Protein AF-0000000084992254 (afdb_homodimer)

Organism: Ammonifex degensii (strain DSM 10501 / KC4) (NCBI:txid429009)

InterPro domains:
  IPR006442 Type II toxin-antitoxin system, antitoxin Phd/YefM [PF02604] (2-66)
  IPR036165 YefM-like superfamily [SSF143120] (4-78)

Radius of gyration: 28.96 Å; Cα contacts (8 Å, |Δi|>4): 233; chains: 2; bounding box: 32×93×67 Å

Foldseek 3Di:
DEEEDEPVRCVVVVVVVQVVQLVPYKYQYDDPNHGDDIRHHPVVVVVVVVVVVVVVVVVVVVVVVVVVVVVVVVCCVVVVVVVVVVVVVVVVD/DEEEDEPVRCVVVVVVVQVVQLVPYKYQYDDPNHGDDIRHHPVVVVVVVVVVVVVVVVVVVVVVVVVVVVVVVVCCVVVVVVVVVVVVVVVVD

Nearest PDB structures (foldseek):
  3k33-assembly1_C-2  TM=8.308E-01  e=4.608E-03  Punavirus P1
  3k33-assembly1_D-2  TM=9.154E-01  e=2.706E-02  Punavirus P1
  2odk-assembly2_D  TM=8.687E-01  e=2.527E-02  Nitrosomonas europaea
  3k33-assembly1_C-2  TM=8.307E-01  e=4.608E-03  Punavirus P1
  3k33-assembly1_D-2  TM=9.167E-01  e=2.706E-02  Punavirus P1

Solvent-accessible surface area (backbone atoms only — not comparable to full-atom values): 9379 Å² total; per-residue (Å²): 104,81,42,81,42,43,51,80,69,41,41,87,43,42,68,61,50,33,52,45,10,48,74,58,37,32,37,36,29,21,54,94,87,34,77,33,16,31,41,29,10,38,68,58,48,53,50,36,52,50,32,26,50,49,26,52,52,51,51,48,50,51,54,50,50,52,51,50,51,50,47,50,55,47,45,48,49,49,52,51,47,50,52,51,54,54,53,51,57,58,63,75,96,104,81,41,81,42,43,50,80,68,40,42,88,43,42,70,60,51,35,53,44,10,48,74,58,37,30,36,36,28,20,55,93,88,34,76,33,16,32,39,28,10,36,69,57,50,53,50,38,52,52,32,26,50,48,25,51,51,50,51,49,50,50,52,50,50,52,50,48,53,47,47,50,56,46,44,48,48,50,51,50,49,50,52,52,53,54,52,50,57,58,63,74,96

Structure (mmCIF, N/CA/C/O backbone):
data_AF-0000000084992254-model_v1
#
loop_
_entity.id
_entity.type
_entity.pdbx_description
1 polymer Antitoxin
#
loop_
_atom_site.group_PDB
_atom_site.id
_atom_site.type_symbol
_atom_site.label_atom_id
_atom_site.label_alt_id
_atom_site.label_comp_id
_atom_site.label_asym_id
_atom_site.label_entity_id
_atom_site.label_seq_id
_atom_site.pdbx_PDB_ins_code
_atom_site.Cartn_x
_atom_site.Cartn_y
_atom_site.Cartn_z
_atom_site.occupancy
_atom_site.B_iso_or_equiv
_atom_site.auth_seq_id
_atom_site.auth_comp_id
_atom_site.auth_asym_id
_atom_site.auth_atom_id
_atom_site.pdbx_PDB_model_num
ATOM 1 N N . MET A 1 1 ? 0.232 0.593 -13.883 1 83.06 1 MET A N 1
ATOM 2 C CA . MET A 1 1 ? -1.031 0.147 -14.461 1 83.06 1 MET A CA 1
ATOM 3 C C . MET A 1 1 ? -1.496 -1.154 -13.82 1 83.06 1 MET A C 1
ATOM 5 O O . MET A 1 1 ? -0.677 -1.996 -13.445 1 83.06 1 MET A O 1
ATOM 9 N N . GLU A 1 2 ? -2.752 -1.28 -13.492 1 94.94 2 GLU A N 1
ATOM 10 C CA . GLU A 1 2 ? -3.367 -2.441 -12.852 1 94.94 2 GLU A CA 1
ATOM 11 C C . GLU A 1 2 ? -4.023 -3.355 -13.883 1 94.94 2 GLU A C 1
ATOM 13 O O . GLU A 1 2 ? -4.766 -2.889 -14.75 1 94.94 2 GLU A O 1
ATOM 18 N N . ARG A 1 3 ? -3.621 -4.652 -13.922 1 97.19 3 ARG A N 1
ATOM 19 C CA . ARG A 1 3 ? -4.18 -5.652 -14.828 1 97.19 3 ARG A CA 1
ATOM 20 C C . ARG A 1 3 ? -4.832 -6.789 -14.055 1 97.19 3 ARG A C 1
ATOM 22 O O . ARG A 1 3 ? -4.363 -7.16 -12.977 1 97.19 3 ARG A O 1
ATOM 29 N N . ILE A 1 4 ? -5.91 -7.352 -14.742 1 98.31 4 ILE A N 1
ATOM 30 C CA . ILE A 1 4 ? -6.594 -8.461 -14.094 1 98.31 4 ILE A CA 1
ATOM 31 C C . ILE A 1 4 ? -6.148 -9.781 -14.719 1 98.31 4 ILE A C 1
ATOM 33 O O . ILE A 1 4 ? -6.023 -9.883 -15.938 1 98.31 4 ILE A O 1
ATOM 37 N N . ILE A 1 5 ? -5.895 -10.75 -13.844 1 98.31 5 ILE A N 1
ATOM 38 C CA . ILE A 1 5 ? -5.48 -12.07 -14.32 1 98.31 5 ILE A CA 1
ATOM 39 C C . ILE A 1 5 ? -6.109 -13.156 -13.453 1 98.31 5 ILE A C 1
ATOM 41 O O . ILE A 1 5 ? -6.234 -12.992 -12.234 1 98.31 5 ILE A O 1
ATOM 45 N N . GLY A 1 6 ? -6.531 -14.266 -14.086 1 98.31 6 GLY A N 1
ATOM 46 C CA . GLY A 1 6 ? -7.023 -15.406 -13.328 1 98.31 6 GLY A CA 1
ATOM 47 C C . GLY A 1 6 ? -5.914 -16.234 -12.711 1 98.31 6 GLY A C 1
ATOM 48 O O . GLY A 1 6 ? -4.805 -16.297 -13.242 1 98.31 6 GLY A O 1
ATOM 49 N N . VAL A 1 7 ? -6.289 -16.859 -11.664 1 98.25 7 VAL A N 1
ATOM 50 C CA . VAL A 1 7 ? -5.332 -17.703 -10.969 1 98.25 7 VAL A CA 1
ATOM 51 C C . VAL A 1 7 ? -4.797 -18.766 -11.93 1 98.25 7 VAL A C 1
ATOM 53 O O . VAL A 1 7 ? -3.605 -19.078 -11.922 1 98.25 7 VAL A O 1
ATOM 56 N N . ASP A 1 8 ? -5.629 -19.297 -12.797 1 97.56 8 ASP A N 1
ATOM 57 C CA . ASP A 1 8 ? -5.273 -20.375 -13.703 1 97.56 8 ASP A CA 1
ATOM 58 C C . ASP A 1 8 ? -4.273 -19.906 -14.758 1 97.56 8 ASP A C 1
ATOM 60 O O . ASP A 1 8 ? -3.418 -20.672 -15.195 1 97.56 8 ASP A O 1
ATOM 64 N N . GLN A 1 9 ? -4.402 -18.703 -15.141 1 97.75 9 GLN A N 1
ATOM 65 C CA . GLN A 1 9 ? -3.492 -18.109 -16.109 1 97.75 9 GLN A CA 1
ATOM 66 C C . GLN A 1 9 ? -2.17 -17.719 -15.469 1 97.75 9 GLN A C 1
ATOM 68 O O . GLN A 1 9 ? -1.111 -17.828 -16.094 1 97.75 9 GLN A O 1
ATOM 73 N N . LEU A 1 10 ? -2.229 -17.297 -14.281 1 98.56 10 LEU A N 1
ATOM 74 C CA . LEU A 1 10 ? -1.07 -16.812 -13.539 1 98.56 10 LEU A CA 1
ATOM 75 C C . LEU A 1 10 ? -0.185 -17.969 -13.086 1 98.56 10 LEU A C 1
ATOM 77 O O . LEU A 1 10 ? 1.041 -17.891 -13.195 1 98.56 10 LEU A O 1
ATOM 81 N N . ARG A 1 11 ? -0.767 -19.031 -12.703 1 98.19 11 ARG A N 1
ATOM 82 C CA . ARG A 1 11 ? -0.125 -20.156 -12.023 1 98.19 11 ARG A CA 1
ATOM 83 C C . ARG A 1 11 ? 1.022 -20.719 -12.852 1 98.19 11 ARG A C 1
ATOM 85 O O . ARG A 1 11 ? 2.156 -20.797 -12.383 1 98.19 11 ARG A O 1
ATOM 92 N N . PRO A 1 12 ? 0.835 -21.047 -14.086 1 98.12 12 PRO A N 1
ATOM 93 C CA . PRO A 1 12 ? 1.923 -21.688 -14.828 1 98.12 12 PRO A CA 1
ATOM 94 C C . PRO A 1 12 ? 3.082 -20.734 -15.109 1 98.12 12 PRO A C 1
ATOM 96 O O . PRO A 1 12 ? 4.191 -21.172 -15.422 1 98.12 12 PRO A O 1
ATOM 99 N N . ARG A 1 13 ? 2.84 -19.375 -14.984 1 98.06 13 ARG A N 1
ATOM 100 C CA . ARG A 1 13 ? 3.852 -18.375 -15.312 1 98.06 13 ARG A CA 1
ATOM 101 C C . ARG A 1 13 ? 4.113 -17.453 -14.125 1 98.06 13 ARG A C 1
ATOM 103 O O . ARG A 1 13 ? 4.34 -16.266 -14.305 1 98.06 13 ARG A O 1
ATOM 110 N N . LEU A 1 14 ? 3.98 -18.016 -13.023 1 98.44 14 LEU A N 1
ATOM 111 C CA . LEU A 1 14 ? 4.066 -17.203 -11.82 1 98.44 14 LEU A CA 1
ATOM 112 C C . LEU A 1 14 ? 5.402 -16.469 -11.75 1 98.44 14 LEU A C 1
ATOM 114 O O . LEU A 1 14 ? 5.449 -15.273 -11.453 1 98.44 14 LEU A O 1
ATOM 118 N N . GLY A 1 15 ? 6.449 -17.109 -11.984 1 98.19 15 GLY A N 1
ATOM 119 C CA . GLY A 1 15 ? 7.77 -16.5 -11.945 1 98.19 15 GLY A CA 1
ATOM 120 C C . GLY A 1 15 ? 7.883 -15.281 -12.836 1 98.19 15 GLY A C 1
ATOM 121 O O . GLY A 1 15 ? 8.43 -14.25 -12.422 1 98.19 15 GLY A O 1
ATOM 122 N N . GLU A 1 16 ? 7.398 -15.406 -14.016 1 98.19 16 GLU A N 1
ATOM 123 C CA . GLU A 1 16 ? 7.395 -14.305 -14.977 1 98.19 16 GLU A CA 1
ATOM 124 C C . GLU A 1 16 ? 6.574 -13.125 -14.453 1 98.19 16 GLU A C 1
ATOM 126 O O . GLU A 1 16 ? 7.004 -11.977 -14.555 1 98.19 16 GLU A O 1
ATOM 131 N N . TYR A 1 17 ? 5.473 -13.414 -13.859 1 98.44 17 TYR A N 1
ATOM 132 C CA . TYR A 1 17 ? 4.578 -12.352 -13.398 1 98.44 17 TYR A CA 1
ATOM 133 C C . TYR A 1 17 ? 5.137 -11.664 -12.164 1 98.44 17 TYR A C 1
ATOM 135 O O . TYR A 1 17 ? 4.938 -10.461 -11.969 1 98.44 17 TYR A O 1
ATOM 143 N N . VAL A 1 18 ? 5.84 -12.391 -11.367 1 98.44 18 VAL A N 1
ATOM 144 C CA . VAL A 1 18 ? 6.531 -11.789 -10.227 1 98.44 18 VAL A CA 1
ATOM 145 C C . VAL A 1 18 ? 7.586 -10.805 -10.727 1 98.44 18 VAL A C 1
ATOM 147 O O . VAL A 1 18 ? 7.719 -9.695 -10.195 1 98.44 18 VAL A O 1
ATOM 150 N N . GLU A 1 19 ? 8.289 -11.172 -11.758 1 98.06 19 GLU A N 1
ATOM 151 C CA . GLU A 1 19 ? 9.297 -10.289 -12.328 1 98.06 19 GLU A CA 1
ATOM 152 C C . GLU A 1 19 ? 8.656 -9.0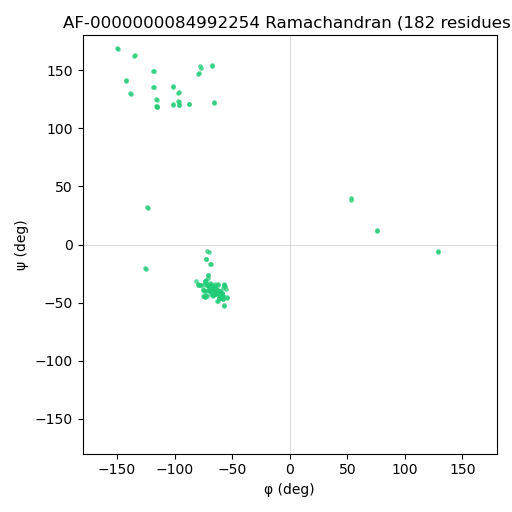31 -12.922 1 98.06 19 GLU A C 1
ATOM 154 O O . GLU A 1 19 ? 9.164 -7.926 -12.75 1 98.06 19 GLU A O 1
ATOM 159 N N . ARG A 1 20 ? 7.582 -9.242 -13.586 1 97.75 20 ARG A N 1
ATOM 160 C CA . ARG A 1 20 ? 6.852 -8.125 -14.164 1 97.75 20 ARG A CA 1
ATOM 161 C C . ARG A 1 20 ? 6.332 -7.191 -13.078 1 97.75 20 ARG A C 1
ATOM 163 O O . ARG A 1 20 ? 6.352 -5.969 -13.234 1 97.75 20 ARG A O 1
ATOM 170 N N . ALA A 1 21 ? 5.852 -7.773 -12.023 1 98.12 21 ALA A N 1
ATOM 171 C CA . ALA A 1 21 ? 5.406 -6.969 -10.883 1 98.12 21 ALA A CA 1
ATOM 172 C C . ALA A 1 21 ? 6.555 -6.145 -10.312 1 98.12 21 ALA A C 1
ATOM 174 O O . ALA A 1 21 ? 6.383 -4.965 -9.992 1 98.12 21 ALA A O 1
ATOM 175 N N . GLU A 1 22 ? 7.668 -6.746 -10.141 1 97.31 22 GLU A N 1
ATOM 176 C CA . GLU A 1 22 ? 8.844 -6.031 -9.656 1 97.31 22 GLU A CA 1
ATOM 177 C C . GLU A 1 22 ? 9.188 -4.855 -10.57 1 97.31 22 GLU A C 1
ATOM 179 O O . GLU A 1 22 ? 9.68 -3.826 -10.109 1 97.31 22 GLU A O 1
ATOM 184 N N . GLY A 1 23 ? 8.945 -5.059 -11.828 1 96.5 23 GLY A N 1
ATOM 185 C CA . GLY A 1 23 ? 9.172 -4.012 -12.812 1 96.5 23 GLY A CA 1
ATOM 186 C C . GLY A 1 23 ? 8.148 -2.895 -12.742 1 96.5 23 GLY A C 1
ATOM 187 O O . GLY A 1 23 ? 8.234 -1.919 -13.492 1 96.5 23 GLY A O 1
ATOM 188 N N . GLY A 1 24 ? 7.094 -3.162 -12 1 96.56 24 GLY A N 1
ATOM 189 C CA . GLY A 1 24 ? 6.18 -2.051 -11.789 1 96.56 24 GLY A CA 1
ATOM 190 C C . GLY A 1 24 ? 4.738 -2.393 -12.117 1 96.56 24 GLY A C 1
ATOM 191 O O . GLY A 1 24 ? 3.834 -1.591 -11.875 1 96.56 24 GLY A O 1
ATOM 192 N N . GLU A 1 25 ? 4.496 -3.51 -12.641 1 97.81 25 GLU A N 1
ATOM 193 C CA . GLU A 1 25 ? 3.133 -3.896 -12.992 1 97.81 25 GLU A CA 1
ATOM 194 C C . GLU A 1 25 ? 2.357 -4.363 -11.758 1 97.81 25 GLU A C 1
ATOM 196 O O . GLU A 1 25 ? 2.943 -4.902 -10.82 1 97.81 25 GLU A O 1
ATOM 201 N N . VAL A 1 26 ? 1.071 -4.098 -11.781 1 98.56 26 VAL A N 1
ATOM 202 C CA . VAL A 1 26 ? 0.166 -4.527 -10.719 1 98.56 26 VAL A CA 1
ATOM 203 C C . VAL A 1 26 ? -0.85 -5.52 -11.273 1 98.56 26 VAL A C 1
ATOM 205 O O . VAL A 1 26 ? -1.551 -5.223 -12.242 1 98.56 26 VAL A O 1
ATOM 208 N N . TRP A 1 27 ? -0.9 -6.699 -10.625 1 98.75 27 TRP A N 1
ATOM 209 C CA . TRP A 1 27 ? -1.801 -7.742 -11.109 1 98.75 27 TRP A CA 1
ATOM 210 C C . TRP A 1 27 ? -2.883 -8.047 -10.078 1 98.75 27 TRP A C 1
ATOM 212 O O . TRP A 1 27 ? -2.586 -8.5 -8.977 1 98.75 27 TRP A O 1
ATOM 222 N N . ILE A 1 28 ? -4.074 -7.805 -10.523 1 98.88 28 ILE A N 1
ATOM 223 C CA . ILE A 1 28 ? -5.219 -8.203 -9.711 1 98.88 28 ILE A CA 1
ATOM 224 C C . ILE A 1 28 ? -5.598 -9.648 -10.031 1 98.88 28 ILE A C 1
ATOM 226 O O . ILE A 1 28 ? -5.898 -9.977 -11.18 1 98.88 28 ILE A O 1
ATOM 230 N N . ILE A 1 29 ? -5.562 -10.445 -9.039 1 98.81 29 ILE A N 1
ATOM 231 C CA . ILE A 1 29 ? -5.762 -11.883 -9.234 1 98.81 29 ILE A CA 1
ATOM 232 C C . ILE A 1 29 ? -7.223 -12.242 -8.969 1 98.81 29 ILE A C 1
ATOM 234 O O . ILE A 1 29 ? -7.73 -12.008 -7.867 1 98.81 29 ILE A O 1
ATOM 238 N N . ALA A 1 30 ? -7.805 -12.766 -9.984 1 98.5 30 ALA A N 1
ATOM 239 C CA . ALA A 1 30 ? -9.188 -13.211 -9.859 1 98.5 30 ALA A CA 1
ATOM 240 C C . ALA A 1 30 ? -9.258 -14.711 -9.562 1 98.5 30 ALA A C 1
ATOM 242 O O . ALA A 1 30 ? -8.531 -15.5 -10.172 1 98.5 30 ALA A O 1
ATOM 243 N N . LEU A 1 31 ? -10.016 -15.047 -8.586 1 96 31 LEU A N 1
ATOM 244 C CA . LEU A 1 31 ? -10.406 -16.406 -8.258 1 96 31 LEU A CA 1
ATOM 245 C C . LEU A 1 31 ? -11.914 -16.609 -8.406 1 96 31 LEU A C 1
ATOM 247 O O . LEU A 1 31 ? -12.695 -15.922 -7.746 1 96 31 LEU A O 1
ATOM 251 N N . ARG A 1 32 ? -12.273 -17.484 -9.25 1 93.62 32 ARG A N 1
ATOM 252 C CA . ARG A 1 32 ? -13.688 -17.672 -9.523 1 93.62 32 ARG A CA 1
ATOM 253 C C . ARG A 1 32 ? -14.359 -16.359 -9.906 1 93.62 32 ARG A C 1
ATOM 255 O O . ARG A 1 32 ? -15.391 -16 -9.344 1 93.62 32 ARG A O 1
ATOM 262 N N . SER A 1 33 ? -13.656 -15.586 -10.641 1 93.25 33 SER A N 1
ATOM 263 C CA . SER A 1 33 ? -14.133 -14.367 -11.289 1 93.25 33 SER A CA 1
ATOM 264 C C . SER A 1 33 ? -14.266 -13.219 -10.289 1 93.25 33 SER A C 1
ATOM 266 O O . SER A 1 33 ? -14.883 -12.195 -10.586 1 93.25 33 SER A O 1
ATOM 268 N N . LYS A 1 34 ? -13.727 -13.375 -9.125 1 96.69 34 LYS A N 1
ATOM 269 C CA . LYS A 1 34 ? -13.711 -12.305 -8.133 1 96.69 34 LYS A CA 1
ATOM 270 C C . LYS A 1 34 ? -12.281 -11.906 -7.777 1 96.69 34 LYS A C 1
ATOM 272 O O . LYS A 1 34 ? -11.414 -12.766 -7.594 1 96.69 34 LYS A O 1
ATOM 277 N N . PRO A 1 35 ? -12.102 -10.648 -7.719 1 98.25 35 PRO A N 1
ATOM 278 C CA . PRO A 1 35 ? -10.773 -10.219 -7.266 1 98.25 35 PRO A CA 1
ATOM 279 C C . PRO A 1 35 ? -10.5 -10.602 -5.812 1 98.25 35 PRO A C 1
ATOM 281 O O . PRO A 1 35 ? -11.25 -10.211 -4.914 1 98.25 35 PRO A O 1
ATOM 284 N N . ARG A 1 36 ? -9.469 -11.352 -5.625 1 98.31 36 ARG A N 1
ATOM 285 C CA . ARG A 1 36 ? -9.227 -11.844 -4.273 1 98.31 36 ARG A CA 1
ATOM 286 C C . ARG A 1 36 ? -7.824 -11.477 -3.799 1 98.31 36 ARG A C 1
ATOM 288 O O . ARG A 1 36 ? -7.559 -11.445 -2.596 1 98.31 36 ARG A O 1
ATOM 295 N N . GLY A 1 37 ? -6.926 -11.195 -4.734 1 98.69 37 GLY A N 1
ATOM 296 C CA . GLY A 1 37 ? -5.547 -10.891 -4.383 1 98.69 37 GLY A CA 1
ATOM 297 C C . GLY A 1 37 ? -4.883 -9.93 -5.352 1 98.69 37 GLY A C 1
ATOM 298 O O . GLY A 1 37 ? -5.434 -9.625 -6.41 1 98.69 37 GLY A O 1
ATOM 299 N N . VAL A 1 38 ? -3.727 -9.43 -4.961 1 98.88 38 VAL A N 1
ATOM 300 C CA . VAL A 1 38 ? -2.943 -8.516 -5.789 1 98.88 38 VAL A CA 1
ATOM 301 C C . VAL A 1 38 ? -1.465 -8.891 -5.711 1 98.88 38 VAL A C 1
ATOM 303 O O . VAL A 1 38 ? -0.94 -9.148 -4.625 1 98.88 38 VAL A O 1
ATOM 306 N N . LEU A 1 39 ? -0.901 -9.008 -6.82 1 98.81 39 LEU A N 1
ATOM 307 C CA . LEU A 1 39 ? 0.54 -9.195 -6.953 1 98.81 39 LEU A CA 1
ATOM 308 C C . LEU A 1 39 ? 1.225 -7.887 -7.34 1 98.81 39 LEU A C 1
ATOM 310 O O . LEU A 1 39 ? 0.924 -7.312 -8.391 1 98.81 39 LEU A O 1
ATOM 314 N N . ILE A 1 40 ? 2.111 -7.441 -6.52 1 98.69 40 ILE A N 1
ATOM 315 C CA . ILE A 1 40 ? 2.873 -6.223 -6.777 1 98.69 40 ILE A CA 1
ATOM 316 C C . ILE A 1 40 ? 4.352 -6.465 -6.477 1 98.69 40 ILE A C 1
ATOM 318 O O . ILE A 1 40 ? 4.707 -7.465 -5.848 1 98.69 40 ILE A O 1
ATOM 322 N N . GLY A 1 41 ? 5.09 -5.59 -6.996 1 98.62 41 GLY A N 1
ATOM 323 C CA . GLY A 1 41 ? 6.512 -5.676 -6.707 1 98.62 41 GLY A CA 1
ATOM 324 C C . GLY A 1 41 ? 6.844 -5.391 -5.254 1 98.62 41 GLY A C 1
ATOM 325 O O . GLY A 1 41 ? 6.094 -4.699 -4.566 1 98.62 41 GLY A O 1
ATOM 326 N N . TYR A 1 42 ? 7.914 -5.938 -4.855 1 98.25 42 TYR A N 1
ATOM 327 C CA . TYR A 1 42 ? 8.344 -5.746 -3.475 1 98.25 42 TYR A CA 1
ATOM 328 C C . TYR A 1 42 ? 8.602 -4.27 -3.186 1 98.25 42 TYR A C 1
ATOM 330 O O . TYR A 1 42 ? 8.172 -3.748 -2.156 1 98.25 42 TYR A O 1
ATOM 338 N N . SER A 1 43 ? 9.281 -3.568 -4.039 1 97.19 43 SER A N 1
ATOM 339 C CA . SER A 1 43 ? 9.609 -2.156 -3.873 1 97.19 43 SER A CA 1
ATOM 340 C C . SER A 1 43 ? 8.352 -1.301 -3.783 1 97.19 43 SER A C 1
ATOM 342 O O . SER A 1 43 ? 8.258 -0.411 -2.936 1 97.19 43 SER A O 1
ATOM 344 N N . ARG A 1 44 ? 7.422 -1.62 -4.625 1 96.5 44 ARG A N 1
ATOM 345 C CA . ARG A 1 44 ? 6.168 -0.875 -4.629 1 96.5 44 ARG A CA 1
ATOM 346 C C . ARG A 1 44 ? 5.402 -1.087 -3.326 1 96.5 44 ARG A C 1
ATOM 348 O O . ARG A 1 44 ? 4.828 -0.144 -2.777 1 96.5 44 ARG A O 1
ATOM 355 N N . TYR A 1 45 ? 5.438 -2.258 -2.883 1 97.62 45 TYR A N 1
ATOM 356 C CA . TYR A 1 45 ? 4.777 -2.566 -1.618 1 97.62 45 TYR A CA 1
ATOM 357 C C . TYR A 1 45 ? 5.379 -1.761 -0.476 1 97.62 45 TYR A C 1
ATOM 359 O O . TYR A 1 45 ? 4.656 -1.187 0.34 1 97.62 45 TYR A O 1
ATOM 367 N N . GLU A 1 46 ? 6.672 -1.705 -0.445 1 97 46 GLU A N 1
ATOM 368 C CA . GLU A 1 46 ? 7.371 -0.946 0.588 1 97 46 GLU A CA 1
ATOM 369 C C . GLU A 1 46 ? 7.016 0.536 0.521 1 97 46 GLU A C 1
ATOM 371 O O . GLU A 1 46 ? 6.82 1.181 1.554 1 97 46 GLU A O 1
ATOM 376 N N . GLU A 1 47 ? 6.969 1.006 -0.656 1 96.56 47 GLU A N 1
ATOM 377 C CA . GLU A 1 47 ? 6.621 2.41 -0.853 1 96.56 47 GLU A CA 1
ATOM 378 C C . GLU A 1 47 ? 5.203 2.701 -0.369 1 96.56 47 GLU A C 1
ATOM 380 O O . GLU A 1 47 ? 4.977 3.676 0.352 1 96.56 47 GLU A O 1
ATOM 385 N N . LEU A 1 48 ? 4.293 1.887 -0.781 1 96.56 48 LEU A N 1
ATOM 386 C CA . LEU A 1 48 ? 2.9 2.053 -0.379 1 96.56 48 LEU A CA 1
ATOM 387 C C . LEU A 1 48 ? 2.762 1.996 1.139 1 96.56 48 LEU A C 1
ATOM 389 O O . LEU A 1 48 ? 2.041 2.801 1.731 1 96.56 48 LEU A O 1
ATOM 393 N N . LYS A 1 49 ? 3.428 1.045 1.705 1 96 49 LYS A N 1
ATOM 394 C CA . LYS A 1 49 ? 3.406 0.889 3.156 1 96 49 LYS A CA 1
ATOM 395 C C . LYS A 1 49 ? 3.938 2.139 3.852 1 96 49 LYS A C 1
ATOM 397 O O . LYS A 1 49 ? 3.348 2.613 4.824 1 96 49 LYS A O 1
ATOM 402 N N . ARG A 1 50 ? 5.035 2.658 3.383 1 95.81 50 ARG A N 1
ATOM 403 C CA . ARG A 1 50 ? 5.652 3.852 3.953 1 95.81 50 ARG A CA 1
ATOM 404 C C . ARG A 1 50 ? 4.707 5.047 3.873 1 95.81 50 ARG A C 1
ATOM 406 O O . ARG A 1 50 ? 4.551 5.785 4.848 1 95.81 50 ARG A O 1
ATOM 413 N N . LEU A 1 51 ? 4.129 5.191 2.762 1 94.81 51 LEU A N 1
ATOM 414 C CA . LEU A 1 51 ? 3.213 6.312 2.562 1 94.81 51 LEU A CA 1
ATOM 415 C C . LEU A 1 51 ? 1.979 6.168 3.447 1 94.81 51 LEU A C 1
ATOM 417 O O . LEU A 1 51 ? 1.5 7.152 4.016 1 94.81 51 LEU A O 1
ATOM 421 N N . ALA A 1 52 ? 1.479 4.992 3.555 1 95.19 52 ALA A N 1
ATOM 422 C CA . ALA A 1 52 ? 0.323 4.738 4.41 1 95.19 52 ALA A CA 1
ATOM 423 C C . ALA A 1 52 ? 0.64 5.055 5.871 1 95.19 52 ALA A C 1
ATOM 425 O O . ALA A 1 52 ? -0.187 5.633 6.582 1 95.19 52 ALA A O 1
ATOM 426 N N . GLU A 1 53 ? 1.827 4.699 6.293 1 94.62 53 GLU A N 1
ATOM 427 C CA . GLU A 1 53 ? 2.252 5 7.656 1 94.62 53 GLU A CA 1
ATOM 428 C C . GLU A 1 53 ? 2.365 6.508 7.879 1 94.62 53 GLU A C 1
ATOM 430 O O . GLU A 1 53 ? 1.995 7.012 8.938 1 94.62 53 GLU A O 1
ATOM 435 N N . ARG A 1 54 ? 2.898 7.082 6.922 1 92.44 54 ARG A N 1
ATOM 436 C CA . ARG A 1 54 ? 3.033 8.531 6.996 1 92.44 54 ARG A CA 1
ATOM 437 C C . ARG A 1 54 ? 1.669 9.203 7.125 1 92.44 54 ARG A C 1
ATOM 439 O O . ARG A 1 54 ? 1.506 10.148 7.898 1 92.44 54 ARG A O 1
ATOM 446 N N . ALA A 1 55 ? 0.749 8.711 6.344 1 91.88 55 ALA A N 1
ATOM 447 C CA . ALA A 1 55 ? -0.606 9.25 6.406 1 91.88 55 ALA A CA 1
ATOM 448 C C . ALA A 1 55 ? -1.184 9.125 7.812 1 91.88 55 ALA A C 1
ATOM 450 O O . ALA A 1 55 ? -1.764 10.07 8.344 1 91.88 55 ALA A O 1
ATOM 451 N N . LYS A 1 56 ? -0.976 8.016 8.352 1 91.31 56 LYS A N 1
ATOM 452 C CA . LYS A 1 56 ? -1.484 7.77 9.703 1 91.31 56 LYS A CA 1
ATOM 453 C C . LYS A 1 56 ? -0.809 8.68 10.719 1 91.31 56 LYS A C 1
ATOM 455 O O . LYS A 1 56 ? -1.47 9.227 11.609 1 91.31 56 LYS A O 1
ATOM 460 N N . GLN A 1 57 ? 0.457 8.836 10.57 1 91.06 57 GLN A N 1
ATOM 461 C CA . GLN A 1 57 ? 1.219 9.695 11.477 1 91.06 57 GLN A CA 1
ATOM 462 C C . GLN A 1 57 ? 0.748 11.148 11.383 1 91.06 57 GLN A C 1
ATOM 464 O O . GLN A 1 57 ? 0.593 11.82 12.406 1 91.06 57 GLN A O 1
ATOM 469 N N . LEU A 1 58 ? 0.505 11.516 10.203 1 86.06 58 LEU A N 1
ATOM 470 C CA . LEU A 1 58 ? 0.065 12.891 9.992 1 86.06 58 LEU A CA 1
ATOM 471 C C . LEU A 1 58 ? -1.339 13.102 10.547 1 86.06 58 LEU A C 1
ATOM 473 O O . LEU A 1 58 ? -1.625 14.148 11.133 1 86.06 58 LEU A O 1
ATOM 477 N N . GLU A 1 59 ? -2.143 12.18 10.359 1 87.06 59 GLU A N 1
ATOM 478 C CA . GLU A 1 59 ? -3.494 12.258 10.906 1 87.06 59 GLU A CA 1
ATOM 479 C C . GLU A 1 59 ? -3.469 12.32 12.43 1 87.06 59 GLU A C 1
ATOM 481 O O . GLU A 1 59 ? -4.238 13.062 13.039 1 87.06 59 GLU A O 1
ATOM 486 N N . LEU A 1 60 ? -2.635 11.602 12.961 1 88.88 60 LEU A N 1
ATOM 487 C CA . LEU A 1 60 ? -2.488 11.609 14.414 1 88.88 60 LEU A CA 1
ATOM 488 C C . LEU A 1 60 ? -1.957 12.953 14.898 1 88.88 60 LEU A C 1
ATOM 490 O O . LEU A 1 60 ? -2.43 13.484 15.906 1 88.88 60 LEU A O 1
ATOM 494 N N . LYS A 1 61 ? -1.044 13.438 14.219 1 86.19 61 LYS A N 1
ATOM 495 C CA . LYS A 1 61 ? -0.477 14.734 14.578 1 86.19 61 LYS A CA 1
ATOM 496 C C . LYS A 1 61 ? -1.54 15.828 14.531 1 86.19 61 LYS A C 1
ATOM 498 O O . LYS A 1 61 ? -1.63 16.656 15.445 1 86.19 61 LYS A O 1
ATOM 503 N N . ILE A 1 62 ? -2.354 15.727 13.547 1 82.94 62 ILE A N 1
ATOM 504 C CA . ILE A 1 62 ? -3.418 16.719 13.383 1 82.94 62 ILE A CA 1
ATOM 505 C C . ILE A 1 62 ? -4.426 16.578 14.523 1 82.94 62 ILE A C 1
ATOM 507 O O . ILE A 1 62 ? -4.84 17.578 15.117 1 82.94 62 ILE A O 1
ATOM 511 N N . ALA A 1 63 ? -4.746 15.312 14.82 1 86.12 63 ALA A N 1
ATOM 512 C CA . ALA A 1 63 ? -5.695 15.055 15.898 1 86.12 63 ALA A CA 1
ATOM 513 C C . ALA A 1 63 ? -5.148 15.531 17.234 1 86.12 63 ALA A C 1
ATOM 515 O O . ALA A 1 63 ? -5.875 16.141 18.031 1 86.12 63 ALA A O 1
ATOM 516 N N . LEU A 1 64 ? -3.871 15.352 17.453 1 88.25 64 LEU A N 1
ATOM 517 C CA . LEU A 1 64 ? -3.227 15.773 18.703 1 88.25 64 LEU A CA 1
ATOM 518 C C . LEU A 1 64 ? -3.164 17.297 18.781 1 88.25 64 LEU A C 1
ATOM 520 O O . LEU A 1 64 ? -3.393 17.875 19.844 1 88.25 64 LEU A O 1
ATOM 524 N N . ASP A 1 65 ? -2.896 17.906 17.672 1 83.69 65 ASP A N 1
ATOM 525 C CA . ASP A 1 65 ? -2.836 19.375 17.625 1 83.69 65 ASP A CA 1
ATOM 526 C C . ASP A 1 65 ? -4.203 19.984 17.922 1 83.69 65 ASP A C 1
ATOM 528 O O . ASP A 1 65 ? -4.301 20.984 18.641 1 83.69 65 ASP A O 1
ATOM 532 N N . GLU A 1 66 ? -5.188 19.344 17.344 1 84 66 GLU A N 1
ATOM 533 C CA . GLU A 1 66 ? -6.551 19.812 17.578 1 84 66 GLU A CA 1
ATOM 534 C C . GLU A 1 66 ? -6.953 19.625 19.047 1 84 66 GLU A C 1
ATOM 536 O O . GLU A 1 66 ? -7.617 20.484 19.625 1 84 66 GLU A O 1
ATOM 541 N N . MET A 1 67 ? -6.504 18.547 19.562 1 87 67 MET A N 1
ATOM 542 C CA . MET A 1 67 ? -6.781 18.266 20.969 1 87 67 MET A CA 1
ATOM 543 C C . MET A 1 67 ? -6.051 19.25 21.875 1 87 67 MET A C 1
ATOM 545 O O . MET A 1 67 ? -6.609 19.719 22.875 1 87 67 MET A O 1
ATOM 549 N N . ARG A 1 68 ? -4.902 19.594 21.516 1 85.62 68 ARG A N 1
ATOM 550 C CA . ARG A 1 68 ? -4.105 20.562 22.25 1 85.62 68 ARG A CA 1
ATOM 551 C C . ARG A 1 68 ? -4.73 21.953 22.188 1 85.62 68 ARG A C 1
ATOM 553 O O . ARG A 1 68 ? -4.84 22.641 23.203 1 85.62 68 ARG A O 1
ATOM 560 N N . GLN A 1 69 ? -5.148 22.297 21.047 1 82.06 69 GLN A N 1
ATOM 561 C CA . GLN A 1 69 ? -5.762 23.609 20.859 1 82.06 69 GLN A CA 1
ATOM 562 C C . GLN A 1 69 ? -7.066 23.719 21.641 1 82.06 69 GLN A C 1
ATOM 564 O O . GLN A 1 69 ? -7.324 24.75 22.281 1 82.06 69 GLN A O 1
ATOM 569 N N . ARG A 1 70 ? -7.773 22.641 21.719 1 83.12 70 ARG A N 1
ATOM 570 C CA . ARG A 1 70 ? -9.023 22.625 22.469 1 83.12 70 ARG A CA 1
ATOM 571 C C . ARG A 1 70 ? -8.758 22.688 23.969 1 83.12 70 ARG A C 1
ATOM 573 O O . ARG A 1 70 ? -9.492 23.344 24.719 1 83.12 70 ARG A O 1
ATOM 580 N N . GLY A 1 71 ? -7.836 21.922 24.25 1 77.62 71 GLY A N 1
ATOM 581 C CA . GLY A 1 71 ? -7.438 21.984 25.641 1 77.62 71 GLY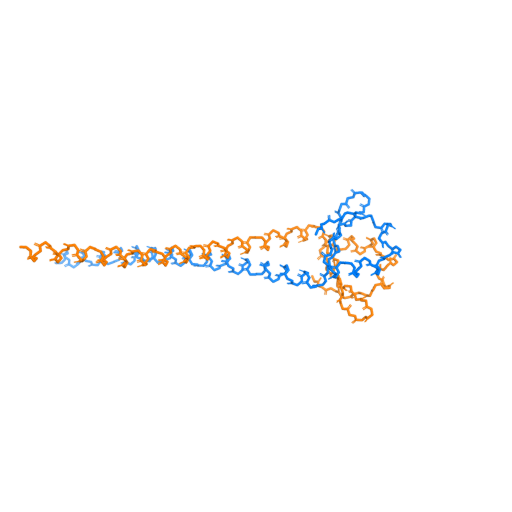 A CA 1
ATOM 582 C C . GLY A 1 71 ? -6.992 23.359 26.094 1 77.62 71 GLY A C 1
ATOM 583 O O . GLY A 1 71 ? -7.383 23.828 27.156 1 77.62 71 GLY A O 1
ATOM 584 N N . GLU A 1 72 ? -6.211 24.062 25.281 1 77.38 72 GLU A N 1
ATOM 585 C CA . GLU A 1 72 ? -5.75 25.406 25.578 1 77.38 72 GLU A CA 1
ATOM 586 C C . GLU A 1 72 ? -6.918 26.391 25.641 1 77.38 72 GLU A C 1
ATOM 588 O O . GLU A 1 72 ? -6.961 27.266 26.5 1 77.38 72 GLU A O 1
ATOM 593 N N . GLU A 1 73 ? -7.762 26.188 24.75 1 73.88 73 GLU A N 1
ATOM 594 C CA . GLU A 1 73 ? -8.93 27.062 24.719 1 73.88 73 GLU A CA 1
ATOM 595 C C . GLU A 1 73 ? -9.82 26.828 25.938 1 73.88 73 GLU A C 1
ATOM 597 O O . GLU A 1 73 ? -10.359 27.781 26.516 1 73.88 73 GLU A O 1
ATOM 602 N N . ALA A 1 74 ? -9.891 25.578 26.344 1 77.19 74 ALA A N 1
ATOM 603 C CA . ALA A 1 74 ? -10.68 25.234 27.516 1 77.19 74 ALA A CA 1
ATOM 604 C C . ALA A 1 74 ? -9.977 25.688 28.797 1 77.19 74 ALA A C 1
ATOM 606 O O . ALA A 1 74 ? -10.633 26.125 29.75 1 77.19 74 ALA A O 1
ATOM 607 N N . GLY A 1 75 ? -8.703 25.438 28.875 1 69.56 75 GLY A N 1
ATOM 608 C CA . GLY A 1 75 ? -7.957 25.969 30 1 69.56 75 GLY A CA 1
ATOM 609 C C . GLY A 1 75 ? -8.008 27.484 30.109 1 69.56 75 GLY A C 1
ATOM 610 O O . GLY A 1 75 ? -8.031 28.031 31.203 1 69.56 75 GLY A O 1
ATOM 611 N N . LEU A 1 76 ? -7.898 28.125 29 1 67.25 76 LEU A N 1
ATOM 612 C CA . LEU A 1 76 ? -8.086 29.562 29.031 1 67.25 76 LEU A CA 1
ATOM 613 C C . LEU A 1 76 ? -9.453 29.938 29.594 1 67.25 76 LEU A C 1
ATOM 615 O O . LEU A 1 76 ? -9.57 30.875 30.391 1 67.25 76 LEU A O 1
ATOM 619 N N . THR A 1 77 ? -10.305 29.109 29.25 1 64.81 77 THR A N 1
ATOM 620 C CA . THR A 1 77 ? -11.656 29.391 29.75 1 64.81 77 THR A CA 1
ATOM 621 C C . THR A 1 77 ? -11.766 29.078 31.234 1 64.81 77 THR A C 1
ATOM 623 O O . THR A 1 77 ? -12.344 29.844 32 1 64.81 77 THR A O 1
ATOM 626 N N . GLU A 1 78 ? -11.125 27.969 31.562 1 69.06 78 GLU A N 1
ATOM 627 C CA . GLU A 1 78 ? -11.242 27.625 32.969 1 69.06 78 GLU A CA 1
ATOM 628 C C . GLU A 1 78 ? -10.367 28.531 33.844 1 69.06 78 GLU A C 1
ATOM 630 O O . GLU A 1 78 ? -10.789 28.969 34.906 1 69.06 78 GLU A O 1
ATOM 635 N N . GLU A 1 79 ? -9.172 28.734 33.375 1 67 79 GLU A N 1
ATOM 636 C CA . GLU A 1 79 ? -8.297 29.625 34.094 1 67 79 GLU A CA 1
ATOM 637 C C . GLU A 1 79 ? -8.828 31.062 34.062 1 67 79 GLU A C 1
ATOM 639 O O . GLU A 1 79 ? -8.742 31.781 35.062 1 67 79 GLU A O 1
ATOM 644 N N . ASP A 1 80 ? -9.312 31.469 32.969 1 66.31 80 ASP A N 1
ATOM 645 C CA . ASP A 1 80 ? -9.906 32.812 32.875 1 66.31 80 ASP A CA 1
ATOM 646 C C . ASP A 1 80 ? -11.102 32.938 33.781 1 66.31 80 ASP A C 1
ATOM 648 O O . ASP A 1 80 ? -11.289 34 34.406 1 66.31 80 ASP A O 1
ATOM 652 N N . VAL A 1 81 ? -11.812 31.875 33.938 1 73.88 81 VAL A N 1
ATOM 653 C CA . VAL A 1 81 ? -12.969 31.875 34.844 1 73.88 81 VAL A CA 1
ATOM 654 C C . VAL A 1 81 ? -12.508 31.938 36.281 1 73.88 81 VAL A C 1
ATOM 656 O O . VAL A 1 81 ? -13.055 32.719 37.094 1 73.88 81 VAL A O 1
ATOM 659 N N . LEU A 1 82 ? -11.531 31.312 36.594 1 72.25 82 LEU A N 1
ATOM 660 C CA . LEU A 1 82 ? -11.031 31.297 37.969 1 72.25 82 LEU A CA 1
ATOM 661 C C . LEU A 1 82 ? -10.438 32.656 38.344 1 72.25 82 LEU A C 1
ATOM 663 O O . LEU A 1 82 ? -10.625 33.125 39.469 1 72.25 82 LEU A O 1
ATOM 667 N N . LYS A 1 83 ? -9.836 33.219 37.375 1 69.56 83 LYS A N 1
ATOM 668 C CA . LYS A 1 83 ? -9.258 34.562 37.594 1 69.56 83 LYS A CA 1
ATOM 669 C C . LYS A 1 83 ? -10.344 35.594 37.844 1 69.56 83 LYS A C 1
ATOM 671 O O . LYS A 1 83 ? -10.188 36.469 38.688 1 69.56 83 LYS A O 1
ATOM 676 N N . GLU A 1 84 ? -11.383 35.469 37.188 1 67.81 84 GLU A N 1
ATOM 677 C CA . GLU A 1 84 ? -12.508 36.375 37.406 1 67.81 84 GLU A CA 1
ATOM 678 C C . GLU A 1 84 ? -13.156 36.156 38.75 1 67.81 84 GLU A C 1
ATOM 680 O O . GLU A 1 84 ? -13.555 37.125 39.406 1 67.81 84 GLU A O 1
ATOM 685 N N . ILE A 1 85 ? -13.242 34.969 39.188 1 74.38 85 ILE A N 1
ATOM 686 C CA . ILE A 1 85 ? -13.812 34.656 40.5 1 74.38 85 ILE A CA 1
ATOM 687 C C . ILE A 1 85 ? -12.93 35.25 41.594 1 74.38 85 ILE A C 1
ATOM 689 O O . ILE A 1 85 ? -13.43 35.844 42.562 1 74.38 85 ILE A O 1
ATOM 693 N N . GLU A 1 86 ? -11.672 35.188 41.375 1 71.62 86 GLU A N 1
ATOM 694 C CA . GLU A 1 86 ? -10.742 35.719 42.375 1 71.62 86 GLU A CA 1
ATOM 695 C C . GLU A 1 86 ? -10.766 37.219 42.438 1 71.62 86 GLU A C 1
ATOM 697 O O . GLU A 1 86 ? -10.68 37.812 43.5 1 71.62 86 GLU A O 1
ATOM 702 N N . GLU A 1 87 ? -11.055 37.844 41.406 1 63.53 87 GLU A N 1
ATOM 703 C CA . GLU A 1 87 ? -11.133 39.312 41.344 1 63.53 87 GLU A CA 1
ATOM 704 C C . GLU A 1 87 ? -12.391 39.844 42.031 1 63.53 87 GLU A C 1
ATOM 706 O O . GLU A 1 87 ? -12.352 40.875 42.719 1 63.53 87 GLU A O 1
ATOM 711 N N . VAL A 1 88 ? -13.383 39.062 41.906 1 69.81 88 VAL A N 1
ATOM 712 C CA . VAL A 1 88 ? -14.641 39.469 42.531 1 69.81 88 VAL A CA 1
ATOM 713 C C . VAL A 1 88 ? -14.539 39.312 44.062 1 69.81 88 VAL A C 1
ATOM 715 O O . VAL A 1 88 ? -15.055 40.156 44.812 1 69.81 88 VAL A O 1
ATOM 718 N N . ARG A 1 89 ? -13.867 38.406 44.5 1 70.19 89 ARG A N 1
ATOM 719 C CA . ARG A 1 89 ? -13.727 38.188 45.938 1 70.19 89 ARG A CA 1
ATOM 720 C C . ARG A 1 89 ? -12.883 39.281 46.562 1 70.19 89 ARG A C 1
ATOM 722 O O . ARG A 1 89 ? -13.164 39.719 47.688 1 70.19 89 ARG A O 1
ATOM 729 N N . LYS A 1 90 ? -12.062 39.875 45.906 1 67.69 90 LYS A N 1
ATOM 730 C CA . LYS A 1 90 ? -11.203 40.938 46.438 1 67.69 90 LYS A CA 1
ATOM 731 C C . LYS A 1 90 ? -11.945 42.25 46.469 1 67.69 90 LYS A C 1
ATOM 733 O O . LYS A 1 90 ? -11.68 43.094 47.344 1 67.69 90 LYS A O 1
ATOM 738 N N . CYS A 1 91 ? -12.781 42.406 45.594 1 62.41 91 CYS A N 1
ATOM 739 C CA . CYS A 1 91 ? -13.539 43.656 45.625 1 62.41 91 CYS A CA 1
ATOM 740 C C . CYS A 1 91 ? -14.656 43.594 46.656 1 62.41 91 CYS A C 1
ATOM 742 O O . CYS A 1 91 ? -15.164 44.625 47.094 1 62.41 91 CYS A O 1
ATOM 744 N N . GLY A 1 92 ? -15.133 42.438 46.75 1 59.69 92 GLY A N 1
ATOM 745 C CA . GLY A 1 92 ? -16.203 42.344 47.719 1 59.69 92 GLY A CA 1
ATOM 746 C C . GLY A 1 92 ? -15.711 42.438 49.156 1 59.69 92 GLY A C 1
ATOM 747 O O . GLY A 1 92 ? -16.5 42.375 50.094 1 59.69 92 GLY A O 1
ATOM 748 N N . ARG A 1 93 ? -14.375 42.469 49.281 1 50.66 93 ARG A N 1
ATOM 749 C CA . ARG A 1 93 ? -13.945 42.938 50.594 1 50.66 93 ARG A CA 1
ATOM 750 C C . ARG A 1 93 ? -13.695 44.438 50.594 1 50.66 93 ARG A C 1
ATOM 752 O O . ARG A 1 93 ? -13.312 45 49.594 1 50.66 93 ARG A O 1
ATOM 759 N N . MET B 1 1 ? 0.478 -9.93 9.32 1 83.19 1 MET B N 1
ATOM 760 C CA . MET B 1 1 ? 1.811 -10.516 9.438 1 83.19 1 MET B CA 1
ATOM 761 C C . MET B 1 1 ? 2.387 -10.828 8.055 1 83.19 1 MET B C 1
ATOM 763 O O . MET B 1 1 ? 1.65 -11.195 7.141 1 83.19 1 MET B O 1
ATOM 767 N N . GLU B 1 2 ? 3.621 -10.523 7.805 1 94.94 2 GLU B N 1
ATOM 768 C CA . GLU B 1 2 ? 4.328 -10.727 6.547 1 94.94 2 GLU B CA 1
ATOM 769 C C . GLU B 1 2 ? 5.133 -12.023 6.57 1 94.94 2 GLU B C 1
ATOM 771 O O . GLU B 1 2 ? 5.867 -12.289 7.527 1 94.94 2 GLU B O 1
ATOM 776 N N . ARG B 1 3 ? 4.883 -12.953 5.617 1 97.12 3 ARG B N 1
ATOM 777 C CA . ARG B 1 3 ? 5.602 -14.219 5.492 1 97.12 3 ARG B CA 1
ATOM 778 C C . ARG B 1 3 ? 6.332 -14.305 4.156 1 97.12 3 ARG B C 1
ATOM 780 O O . ARG B 1 3 ? 5.848 -13.797 3.145 1 97.12 3 ARG B O 1
ATOM 787 N N . ILE B 1 4 ? 7.508 -15.062 4.242 1 98.31 4 ILE B N 1
ATOM 788 C CA . ILE B 1 4 ? 8.281 -15.219 3.016 1 98.31 4 ILE B CA 1
ATOM 789 C C . ILE B 1 4 ? 8.023 -16.594 2.412 1 98.31 4 ILE B C 1
ATOM 791 O O . ILE B 1 4 ? 7.973 -17.594 3.131 1 98.31 4 ILE B O 1
ATOM 795 N N . ILE B 1 5 ? 7.832 -16.594 1.097 1 98.31 5 ILE B N 1
ATOM 796 C CA . ILE B 1 5 ? 7.602 -17.859 0.401 1 98.31 5 ILE B CA 1
ATOM 797 C C . ILE B 1 5 ? 8.305 -17.844 -0.954 1 98.31 5 ILE B C 1
ATOM 799 O O . ILE B 1 5 ? 8.344 -16.797 -1.624 1 98.31 5 ILE B O 1
ATOM 803 N N . GLY B 1 6 ? 8.891 -19 -1.332 1 98.31 6 GLY B N 1
ATOM 804 C CA . GLY B 1 6 ? 9.469 -19.125 -2.658 1 98.31 6 GLY B CA 1
ATOM 805 C C . GLY B 1 6 ? 8.438 -19.328 -3.75 1 98.31 6 GLY B C 1
ATOM 806 O O . GLY B 1 6 ? 7.367 -19.891 -3.502 1 98.31 6 GLY B O 1
ATOM 807 N N . VAL B 1 7 ? 8.828 -18.875 -4.879 1 98.25 7 VAL B N 1
ATOM 808 C CA . VAL B 1 7 ? 7.941 -19.031 -6.031 1 98.25 7 VAL B CA 1
ATOM 809 C C . VAL B 1 7 ? 7.582 -20.5 -6.219 1 98.25 7 VAL B C 1
ATOM 811 O O . VAL B 1 7 ? 6.434 -20.828 -6.52 1 98.25 7 VAL B O 1
ATOM 814 N N . ASP B 1 8 ? 8.523 -21.406 -5.996 1 97.5 8 ASP B N 1
ATOM 815 C CA . ASP B 1 8 ? 8.336 -22.828 -6.227 1 97.5 8 ASP B CA 1
ATOM 816 C C . ASP B 1 8 ? 7.348 -23.438 -5.227 1 97.5 8 ASP B C 1
ATOM 818 O O . ASP B 1 8 ? 6.602 -24.359 -5.559 1 97.5 8 ASP B O 1
ATOM 822 N N . GLN B 1 9 ? 7.355 -22.922 -4.086 1 97.75 9 GLN B N 1
ATOM 823 C CA . GLN B 1 9 ? 6.438 -23.375 -3.043 1 97.75 9 GLN B CA 1
ATOM 824 C C . GLN B 1 9 ? 5.047 -22.781 -3.244 1 97.7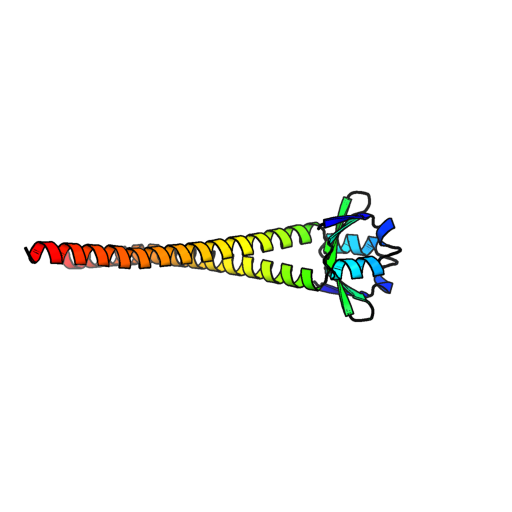5 9 GLN B C 1
ATOM 826 O O . GLN B 1 9 ? 4.039 -23.438 -2.971 1 97.75 9 GLN B O 1
ATOM 831 N N . LEU B 1 10 ? 4.984 -21.609 -3.713 1 98.56 10 LEU B N 1
ATOM 832 C CA . LEU B 1 10 ? 3.74 -20.859 -3.896 1 98.56 10 LEU B CA 1
ATOM 833 C C . LEU B 1 10 ? 2.973 -21.391 -5.105 1 98.56 10 LEU B C 1
ATOM 835 O O . LEU B 1 10 ? 1.754 -21.562 -5.043 1 98.56 10 LEU B O 1
ATOM 839 N N . ARG B 1 11 ? 3.656 -21.719 -6.113 1 98.25 11 ARG B N 1
ATOM 840 C CA . ARG B 1 11 ? 3.107 -22 -7.434 1 98.25 11 ARG B CA 1
ATOM 841 C C . ARG B 1 11 ? 2.076 -23.125 -7.367 1 98.25 11 ARG B C 1
ATOM 843 O O . ARG B 1 11 ? 0.936 -22.953 -7.801 1 98.25 11 ARG B O 1
ATOM 850 N N . PRO B 1 12 ? 2.359 -24.25 -6.816 1 98.12 12 PRO B N 1
ATOM 851 C CA . PRO B 1 12 ? 1.389 -25.344 -6.859 1 98.12 12 PRO B CA 1
ATOM 852 C C . PRO B 1 12 ? 0.15 -25.062 -6.008 1 98.12 12 PRO B C 1
ATOM 854 O O . PRO B 1 12 ? -0.883 -25.719 -6.188 1 98.12 12 PRO B O 1
ATOM 857 N N . ARG B 1 13 ? 0.25 -24.078 -5.082 1 98.06 13 ARG B N 1
ATOM 858 C CA . ARG B 1 13 ? -0.842 -23.781 -4.156 1 98.06 13 ARG B CA 1
ATOM 859 C C . ARG B 1 13 ? -1.271 -22.328 -4.258 1 98.06 13 ARG B C 1
ATOM 861 O O . ARG B 1 13 ? -1.633 -21.703 -3.254 1 98.06 13 ARG B O 1
ATOM 868 N N . LEU B 1 14 ? -1.145 -21.844 -5.383 1 98.44 14 LEU B N 1
ATOM 869 C CA . LEU B 1 14 ? -1.388 -20.422 -5.574 1 98.44 14 LEU B CA 1
ATOM 870 C C . LEU B 1 14 ? -2.803 -20.047 -5.145 1 98.44 14 LEU B C 1
ATOM 872 O O . LEU B 1 14 ? -3.004 -19.047 -4.449 1 98.44 14 LEU B O 1
ATOM 876 N N . GLY B 1 15 ? -3.762 -20.766 -5.531 1 98.19 15 GLY B N 1
ATOM 877 C CA . GLY B 1 15 ? -5.141 -20.5 -5.168 1 98.19 15 GLY B CA 1
ATOM 878 C C . GLY B 1 15 ? -5.352 -20.391 -3.67 1 98.19 15 GLY B C 1
ATOM 879 O O . GLY B 1 15 ? -6.031 -19.469 -3.201 1 98.19 15 GLY B O 1
ATOM 880 N N . GLU B 1 16 ? -4.789 -21.281 -2.965 1 98.19 16 GLU B N 1
ATOM 881 C CA . GLU B 1 16 ? -4.863 -21.281 -1.508 1 98.19 16 GLU B CA 1
ATOM 882 C C . GLU B 1 16 ? -4.219 -20.031 -0.92 1 98.19 16 GLU B C 1
ATOM 884 O O . GLU B 1 16 ? -4.777 -19.406 -0.015 1 98.19 16 GLU B O 1
ATOM 889 N N . TYR B 1 17 ? -3.121 -19.641 -1.464 1 98.44 17 TYR B N 1
ATOM 890 C CA . TYR B 1 17 ? -2.383 -18.5 -0.929 1 98.44 17 TYR B CA 1
ATOM 891 C C . TYR B 1 17 ? -3.082 -17.188 -1.262 1 98.44 17 TYR B 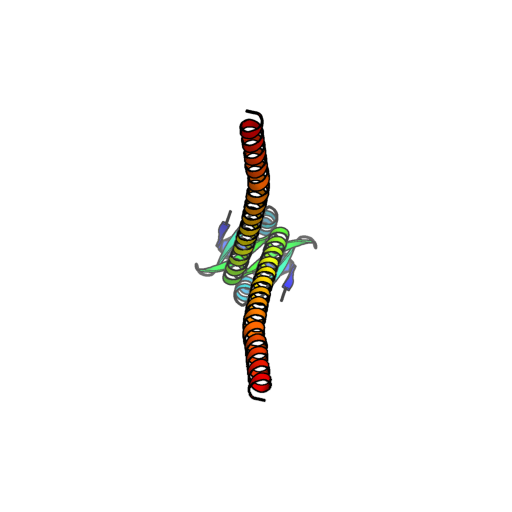C 1
ATOM 893 O O . TYR B 1 17 ? -3.035 -16.234 -0.48 1 98.44 17 TYR B O 1
ATOM 901 N N . VAL B 1 18 ? -3.74 -17.156 -2.363 1 98.44 18 VAL B N 1
ATOM 902 C CA . VAL B 1 18 ? -4.555 -15.984 -2.701 1 98.44 18 VAL B CA 1
ATOM 903 C C . VAL B 1 18 ? -5.691 -15.844 -1.691 1 98.44 18 VAL B C 1
ATOM 905 O O . VAL B 1 18 ? -5.977 -14.734 -1.225 1 98.44 18 VAL B O 1
ATOM 908 N N . GLU B 1 19 ? -6.293 -16.938 -1.329 1 98.06 19 GLU B N 1
ATOM 909 C CA . GLU B 1 19 ? -7.367 -16.906 -0.338 1 98.06 19 GLU B CA 1
ATOM 910 C C . GLU B 1 19 ? -6.844 -16.453 1.024 1 98.06 19 GLU B C 1
ATOM 912 O O . GLU B 1 19 ? -7.488 -15.664 1.713 1 98.06 19 GLU B O 1
ATOM 917 N N . ARG B 1 20 ? -5.723 -16.969 1.359 1 97.81 20 ARG B N 1
ATOM 918 C CA . ARG B 1 20 ? -5.098 -16.578 2.621 1 97.81 20 ARG B CA 1
ATOM 919 C C . ARG B 1 20 ? -4.75 -15.094 2.627 1 97.81 20 ARG B C 1
ATOM 921 O O . ARG B 1 20 ? -4.906 -14.422 3.648 1 97.81 20 ARG B O 1
ATOM 928 N N . ALA B 1 21 ? -4.258 -14.633 1.521 1 98.12 21 ALA B N 1
ATOM 929 C CA . ALA B 1 21 ? -3.971 -13.203 1.396 1 98.12 21 ALA B CA 1
ATOM 930 C C . ALA B 1 21 ? -5.238 -12.375 1.574 1 98.12 21 ALA B C 1
ATOM 932 O O . ALA B 1 21 ? -5.223 -11.344 2.256 1 98.12 21 ALA B O 1
ATOM 933 N N . GLU B 1 22 ? -6.281 -12.773 0.957 1 97.31 22 GLU B N 1
ATOM 934 C CA . GLU B 1 22 ? -7.562 -12.086 1.109 1 97.31 22 GLU B CA 1
ATOM 935 C C . GLU B 1 22 ? -7.988 -12.039 2.572 1 97.31 22 GLU B C 1
ATOM 937 O O . GLU B 1 22 ? -8.625 -11.078 3.006 1 97.31 22 GLU B O 1
ATOM 942 N N . GLY B 1 23 ? -7.664 -13.078 3.262 1 96.5 23 GLY B N 1
ATOM 943 C CA . GLY B 1 23 ? -7.965 -13.156 4.684 1 96.5 23 GLY B CA 1
ATOM 944 C C . GLY B 1 23 ? -7.078 -12.258 5.527 1 96.5 23 GLY B C 1
ATOM 945 O O . GLY B 1 23 ? -7.238 -12.188 6.746 1 96.5 23 GLY B O 1
ATOM 946 N N . GLY B 1 24 ? -6.027 -11.75 4.898 1 96.62 24 GLY B N 1
ATOM 947 C CA . GLY B 1 24 ? -5.262 -10.758 5.637 1 96.62 24 GLY B CA 1
ATOM 948 C C . GLY B 1 24 ? -3.775 -11.062 5.68 1 96.62 24 GLY B C 1
ATOM 949 O O . GLY B 1 24 ? -2.982 -10.258 6.172 1 96.62 24 GLY B O 1
ATOM 950 N N . GLU B 1 25 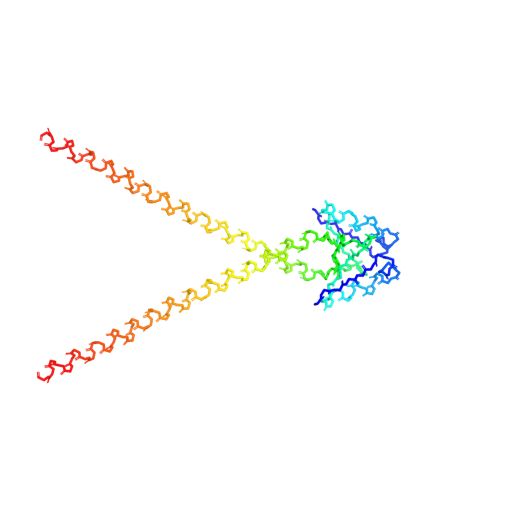? -3.367 -12.156 5.195 1 97.81 25 GLU B N 1
ATOM 951 C CA . GLU B 1 25 ? -1.951 -12.516 5.207 1 97.81 25 GLU B CA 1
ATOM 952 C C . GLU B 1 25 ? -1.192 -11.812 4.086 1 97.81 25 GLU B C 1
ATOM 954 O O . GLU B 1 25 ? -1.758 -11.531 3.029 1 97.81 25 GLU B O 1
ATOM 959 N N . VAL B 1 26 ? 0.048 -11.508 4.379 1 98.56 26 VAL B N 1
ATOM 960 C CA . VAL B 1 26 ? 0.94 -10.883 3.408 1 98.56 26 VAL B CA 1
ATOM 961 C C . VAL B 1 26 ? 2.092 -11.828 3.082 1 98.56 26 VAL B C 1
ATOM 963 O O . VAL B 1 26 ? 2.805 -12.281 3.982 1 98.56 26 VAL B O 1
ATOM 966 N N . TRP B 1 27 ? 2.246 -12.109 1.77 1 98.75 27 TRP B N 1
ATOM 967 C CA . TRP B 1 27 ? 3.285 -13.047 1.351 1 98.75 27 TRP B CA 1
ATOM 968 C C . TRP B 1 27 ? 4.34 -12.344 0.499 1 98.75 27 TRP B C 1
ATOM 970 O O . TRP B 1 27 ? 4.035 -11.844 -0.588 1 98.75 27 TRP B O 1
ATOM 980 N N . ILE B 1 28 ? 5.516 -12.383 1.031 1 98.88 28 ILE B N 1
ATOM 981 C CA . ILE B 1 28 ? 6.652 -11.898 0.257 1 98.88 28 ILE B CA 1
ATOM 982 C C . ILE B 1 28 ? 7.211 -13.039 -0.6 1 98.88 28 ILE B C 1
ATOM 984 O O . ILE B 1 28 ? 7.598 -14.086 -0.077 1 98.88 28 ILE B O 1
ATOM 988 N N . ILE B 1 29 ? 7.215 -12.82 -1.851 1 98.81 29 ILE B N 1
ATOM 989 C CA . ILE B 1 29 ? 7.586 -13.875 -2.789 1 98.81 29 ILE B CA 1
ATOM 990 C C . ILE B 1 29 ? 9.062 -13.734 -3.158 1 98.81 29 ILE B C 1
ATOM 992 O O . ILE B 1 29 ? 9.484 -12.703 -3.68 1 98.81 29 ILE B O 1
ATOM 996 N N . ALA B 1 30 ? 9.758 -14.773 -2.852 1 98.5 30 ALA B N 1
ATOM 997 C CA . ALA B 1 30 ? 11.18 -14.812 -3.195 1 98.5 30 ALA B CA 1
ATOM 998 C C . ALA B 1 30 ? 11.406 -15.562 -4.504 1 98.5 30 ALA B C 1
ATOM 1000 O O . ALA B 1 30 ? 10.812 -16.625 -4.73 1 98.5 30 ALA B O 1
ATOM 1001 N N . LEU B 1 31 ? 12.141 -14.969 -5.363 1 96.06 31 LEU B N 1
ATOM 1002 C CA . LEU B 1 31 ? 12.664 -15.57 -6.586 1 96.06 31 LEU B CA 1
ATOM 1003 C C . LEU B 1 31 ? 14.188 -15.648 -6.547 1 96.06 31 LEU B C 1
ATOM 1005 O O . LEU B 1 31 ? 14.859 -14.617 -6.438 1 96.06 31 LEU B O 1
ATOM 1009 N N . ARG B 1 32 ? 14.672 -16.797 -6.621 1 93.44 32 ARG B N 1
ATOM 1010 C CA . ARG B 1 32 ? 16.109 -16.984 -6.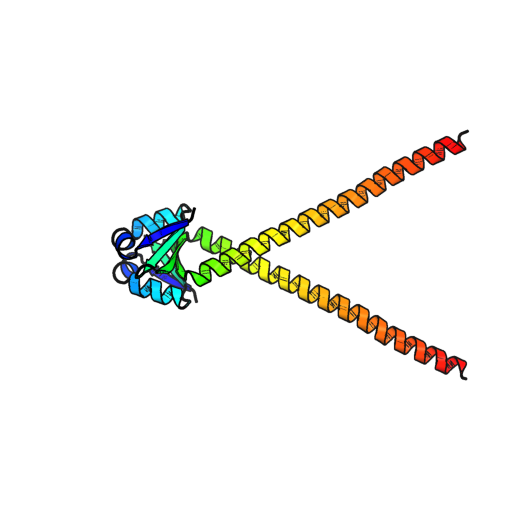508 1 93.44 32 ARG B CA 1
ATOM 1011 C C . ARG B 1 32 ? 16.641 -16.328 -5.238 1 93.44 32 ARG B C 1
ATOM 1013 O O . ARG B 1 32 ? 17.609 -15.555 -5.285 1 93.44 32 ARG B O 1
ATOM 1020 N N . SER B 1 33 ? 15.906 -16.453 -4.211 1 93.06 33 SER B N 1
ATOM 1021 C CA . SER B 1 33 ? 16.281 -16.078 -2.848 1 93.06 33 SER B CA 1
ATOM 1022 C C . SER B 1 33 ? 16.234 -14.578 -2.65 1 93.06 33 SER B C 1
ATOM 1024 O O . SER B 1 33 ? 16.734 -14.055 -1.654 1 93.06 33 SER B O 1
ATOM 1026 N N . LYS B 1 34 ? 15.672 -13.852 -3.559 1 96.62 34 LYS B N 1
ATOM 1027 C CA . LYS B 1 34 ? 15.477 -12.414 -3.422 1 96.62 34 LYS B CA 1
ATOM 1028 C C . LYS B 1 34 ? 13.992 -12.055 -3.432 1 96.62 34 LYS B C 1
ATOM 1030 O O . LYS B 1 34 ? 13.227 -12.57 -4.25 1 96.62 34 LYS B O 1
ATOM 1035 N N . PRO B 1 35 ? 13.672 -11.203 -2.527 1 98.31 35 PRO B N 1
ATOM 1036 C CA . PRO B 1 35 ? 12.281 -10.742 -2.578 1 98.31 35 PRO B CA 1
ATOM 1037 C C . PRO B 1 35 ? 11.977 -9.93 -3.838 1 98.31 35 PRO B C 1
ATOM 1039 O O . PRO B 1 35 ? 12.633 -8.922 -4.098 1 98.31 35 PRO B O 1
ATOM 1042 N N . ARG B 1 36 ? 11.016 -10.398 -4.574 1 98.31 36 ARG B N 1
ATOM 1043 C CA . ARG B 1 36 ? 10.766 -9.734 -5.848 1 98.31 36 ARG B CA 1
ATOM 1044 C C . ARG B 1 36 ? 9.305 -9.305 -5.965 1 98.31 36 ARG B C 1
ATOM 1046 O O . ARG B 1 36 ? 8.977 -8.422 -6.758 1 98.31 36 ARG B O 1
ATOM 1053 N N . GLY B 1 37 ? 8.438 -9.922 -5.172 1 98.62 37 GLY B N 1
ATOM 1054 C CA . GLY B 1 37 ? 7.02 -9.617 -5.246 1 98.62 37 GLY B CA 1
ATOM 1055 C C . GLY B 1 37 ? 6.301 -9.789 -3.92 1 98.62 37 GLY B C 1
ATOM 1056 O O . GLY B 1 37 ? 6.867 -10.32 -2.965 1 98.62 37 GLY B O 1
ATOM 1057 N N . VAL B 1 38 ? 5.078 -9.312 -3.873 1 98.88 38 VAL B N 1
ATOM 1058 C CA . VAL B 1 38 ? 4.238 -9.43 -2.686 1 98.88 38 VAL B CA 1
ATOM 1059 C C . VAL B 1 38 ? 2.809 -9.781 -3.092 1 98.88 38 VAL B C 1
ATOM 1061 O O . VAL B 1 38 ? 2.262 -9.203 -4.031 1 98.88 38 VAL B O 1
ATOM 1064 N N . LEU B 1 39 ? 2.322 -10.75 -2.473 1 98.81 39 LEU B N 1
ATOM 1065 C CA . LEU B 1 39 ? 0.922 -11.141 -2.604 1 98.81 39 LEU B CA 1
ATOM 1066 C C . LEU B 1 39 ? 0.111 -10.656 -1.405 1 98.81 39 LEU B C 1
ATOM 1068 O O . LEU B 1 39 ? 0.398 -11.031 -0.266 1 98.81 39 LEU B O 1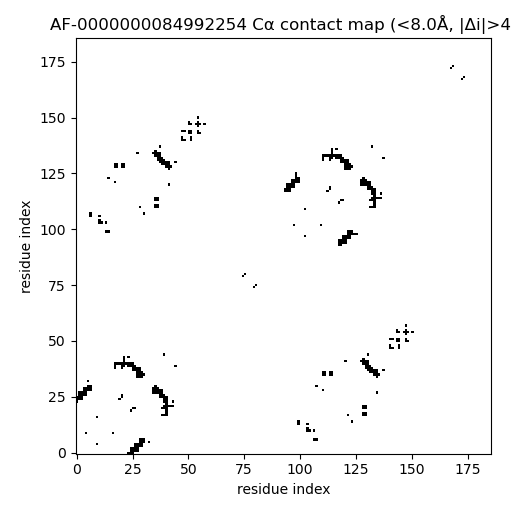
ATOM 1072 N N . ILE B 1 40 ? -0.873 -9.859 -1.663 1 98.69 40 ILE B N 1
ATOM 1073 C CA . ILE B 1 40 ? -1.753 -9.336 -0.621 1 98.69 40 ILE B CA 1
ATOM 1074 C C . ILE B 1 40 ? -3.207 -9.438 -1.077 1 98.69 40 ILE B C 1
ATOM 1076 O O . ILE B 1 40 ? -3.479 -9.656 -2.26 1 98.69 40 ILE B O 1
ATOM 1080 N N . GLY B 1 41 ? -4.008 -9.344 -0.111 1 98.62 41 GLY B N 1
ATOM 1081 C CA . GLY B 1 41 ? -5.426 -9.344 -0.439 1 98.62 41 GLY B CA 1
ATOM 1082 C C . GLY B 1 41 ? -5.859 -8.102 -1.199 1 98.62 41 GLY B C 1
ATOM 1083 O O . GLY B 1 41 ? -5.23 -7.051 -1.094 1 98.62 41 GLY B O 1
ATOM 1084 N N . TYR B 1 42 ? -6.875 -8.266 -1.928 1 98.25 42 TYR B N 1
ATOM 1085 C CA . TYR B 1 42 ? -7.398 -7.16 -2.717 1 98.25 42 TYR B CA 1
ATOM 1086 C C . TYR B 1 42 ? -7.836 -6.008 -1.816 1 98.25 42 TYR B C 1
ATOM 1088 O O . TYR B 1 42 ? -7.512 -4.848 -2.082 1 98.25 42 TYR B O 1
ATOM 1096 N N . SER B 1 43 ? -8.539 -6.27 -0.764 1 97.12 43 SER B N 1
ATOM 1097 C CA . SER B 1 43 ? -9.039 -5.258 0.166 1 97.12 43 SER B CA 1
ATOM 1098 C C . SER B 1 43 ? -7.887 -4.492 0.814 1 97.12 43 SER B C 1
ATOM 1100 O O . SER B 1 43 ? -7.938 -3.268 0.927 1 97.12 43 SER B O 1
ATOM 1102 N N . ARG B 1 44 ? -6.891 -5.234 1.177 1 96.44 44 ARG B N 1
ATOM 1103 C CA . ARG B 1 44 ? -5.73 -4.613 1.803 1 96.44 44 ARG B CA 1
ATOM 1104 C C . ARG B 1 44 ? -5.008 -3.691 0.825 1 96.44 44 ARG B C 1
ATOM 1106 O O . ARG B 1 44 ? -4.57 -2.602 1.198 1 96.44 44 ARG B O 1
ATOM 1113 N N . TYR B 1 45 ? -4.938 -4.121 -0.342 1 97.69 45 TYR B N 1
ATOM 1114 C CA . TYR B 1 45 ? -4.312 -3.305 -1.373 1 97.69 45 TYR B CA 1
ATOM 1115 C C . TYR B 1 45 ? -5.059 -1.987 -1.553 1 97.69 45 TYR B C 1
ATOM 1117 O O . TYR B 1 45 ? -4.441 -0.921 -1.621 1 97.69 45 TYR B O 1
ATOM 1125 N N . GLU B 1 46 ? -6.34 -2.078 -1.604 1 97 46 GLU B N 1
ATOM 1126 C CA . GLU B 1 46 ? -7.168 -0.885 -1.753 1 97 46 GLU B CA 1
ATOM 1127 C C . GLU B 1 46 ? -6.977 0.069 -0.578 1 97 46 GLU B C 1
ATOM 1129 O O . GLU B 1 46 ? -6.906 1.285 -0.765 1 97 46 GLU B O 1
ATOM 1134 N N . GLU B 1 47 ? -6.938 -0.501 0.559 1 96.5 47 GLU B N 1
ATOM 1135 C CA . GLU B 1 47 ? -6.742 0.303 1.761 1 96.5 47 GLU B CA 1
ATOM 1136 C C . GLU B 1 47 ? -5.391 1.014 1.736 1 96.5 47 GLU B C 1
ATOM 1138 O O . GLU B 1 47 ? -5.312 2.215 2.004 1 96.5 47 GLU B O 1
ATOM 1143 N N . LEU B 1 48 ? -4.371 0.286 1.437 1 96.56 48 LEU B N 1
ATOM 1144 C CA . LEU B 1 48 ? -3.029 0.852 1.369 1 96.56 48 LEU B CA 1
ATOM 1145 C C . LEU B 1 48 ? -2.959 1.968 0.332 1 96.56 48 LEU B C 1
ATOM 1147 O O . LEU B 1 48 ? -2.365 3.02 0.583 1 96.56 48 LEU B O 1
ATOM 1151 N N . LYS B 1 49 ? -3.539 1.694 -0.784 1 96 49 LYS B N 1
ATOM 1152 C CA . LYS B 1 49 ? -3.57 2.684 -1.857 1 96 49 LYS B CA 1
ATOM 1153 C C . LYS B 1 49 ? -4.273 3.963 -1.405 1 96 49 LYS B C 1
ATOM 1155 O O . LYS B 1 49 ? -3.787 5.066 -1.661 1 96 49 LYS B O 1
ATOM 1160 N N . ARG B 1 50 ? -5.398 3.822 -0.762 1 95.81 50 ARG B N 1
ATOM 1161 C CA . ARG B 1 50 ? -6.172 4.961 -0.277 1 95.81 50 ARG B CA 1
ATOM 1162 C C . ARG B 1 50 ? -5.367 5.785 0.722 1 95.81 50 ARG B C 1
ATOM 1164 O O . ARG B 1 50 ? -5.344 7.016 0.643 1 95.81 50 ARG B O 1
ATOM 1171 N N . LEU B 1 51 ? -4.758 5.109 1.593 1 94.75 51 LEU B N 1
ATOM 1172 C CA . LEU B 1 51 ? -3.969 5.793 2.611 1 94.75 51 LEU B CA 1
ATOM 1173 C C . LEU B 1 51 ? -2.77 6.5 1.987 1 94.75 51 LEU B C 1
ATOM 1175 O O . LEU B 1 51 ? -2.432 7.621 2.379 1 94.75 51 LEU B O 1
ATOM 1179 N N . ALA B 1 52 ? -2.143 5.871 1.051 1 95.19 52 ALA B N 1
ATOM 1180 C CA . ALA B 1 52 ? -1.008 6.477 0.358 1 95.19 52 ALA B CA 1
ATOM 1181 C C . ALA B 1 52 ? -1.429 7.742 -0.382 1 95.19 52 ALA B C 1
ATOM 1183 O O . ALA B 1 52 ? -0.707 8.742 -0.374 1 95.19 52 ALA B O 1
ATOM 1184 N N . GLU B 1 53 ? -2.586 7.691 -0.986 1 94.62 53 GLU B N 1
ATOM 1185 C CA . GLU B 1 53 ? -3.107 8.867 -1.68 1 94.62 53 GLU B CA 1
ATOM 1186 C C . GLU B 1 53 ? -3.395 10 -0.703 1 94.62 53 GLU B C 1
ATOM 1188 O O . GLU B 1 53 ? -3.131 11.172 -1.004 1 94.62 53 GLU B O 1
ATOM 1193 N N . ARG B 1 54 ? -3.947 9.602 0.338 1 92.44 54 ARG B N 1
ATOM 1194 C CA . ARG B 1 54 ? -4.246 10.594 1.368 1 92.44 54 ARG B CA 1
ATOM 1195 C C . ARG B 1 54 ? -2.973 11.273 1.857 1 92.44 54 ARG B C 1
ATOM 1197 O O . ARG B 1 54 ? -2.953 12.492 2.066 1 92.44 54 ARG B O 1
ATOM 1204 N N . ALA B 1 55 ? -1.971 10.477 2.051 1 91.94 55 ALA B N 1
ATOM 1205 C CA . ALA B 1 55 ? -0.688 11.023 2.486 1 91.94 55 ALA B CA 1
ATOM 1206 C C . ALA B 1 55 ? -0.166 12.055 1.49 1 91.94 55 ALA B C 1
ATOM 1208 O O . ALA B 1 55 ? 0.279 13.141 1.883 1 91.94 55 ALA B O 1
ATOM 1209 N N . LYS B 1 56 ? -0.273 11.711 0.294 1 91.38 56 LYS B N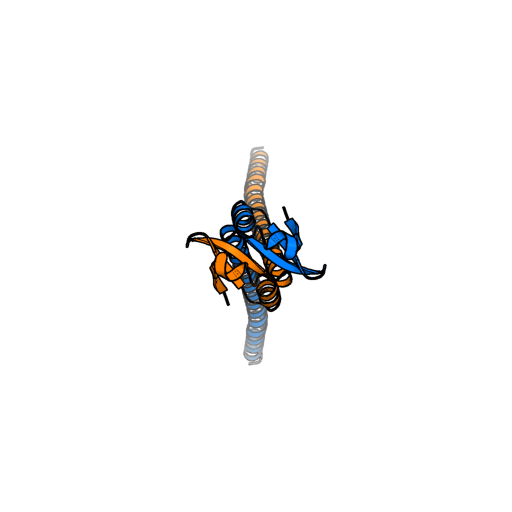 1
ATOM 1210 C CA . LYS B 1 56 ? 0.197 12.609 -0.753 1 91.38 56 LYS B CA 1
ATOM 1211 C C . LYS B 1 56 ? -0.622 13.898 -0.778 1 91.38 56 LYS B C 1
ATOM 1213 O O . LYS B 1 56 ? -0.067 14.992 -0.918 1 91.38 56 LYS B O 1
ATOM 1218 N N . GLN B 1 57 ? -1.896 13.758 -0.626 1 91.06 57 GLN B N 1
ATOM 1219 C CA . GLN B 1 57 ? -2.791 14.914 -0.62 1 91.06 57 GLN B CA 1
ATOM 1220 C C . GLN B 1 57 ? -2.479 15.844 0.55 1 91.06 57 GLN B C 1
ATOM 1222 O O . GLN B 1 57 ? -2.447 17.062 0.387 1 91.06 57 GLN B O 1
ATOM 1227 N N . LEU B 1 58 ? -2.209 15.242 1.621 1 86.25 58 LEU B N 1
ATOM 1228 C CA . LEU B 1 58 ? -1.912 16.031 2.814 1 86.25 58 LEU B CA 1
ATOM 1229 C C . LEU B 1 58 ? -0.568 16.734 2.678 1 86.25 58 LEU B C 1
ATOM 1231 O O . LEU B 1 58 ? -0.425 17.891 3.086 1 86.25 58 LEU B O 1
ATOM 1235 N N . GLU B 1 59 ? 0.326 16.078 2.145 1 86.94 59 GLU B N 1
ATOM 1236 C CA . GLU B 1 59 ? 1.633 16.688 1.911 1 86.94 59 GLU B CA 1
ATOM 1237 C C . GLU B 1 59 ? 1.528 17.859 0.948 1 86.94 59 GLU B C 1
ATOM 1239 O O . GLU B 1 59 ? 2.184 18.891 1.143 1 86.94 59 GLU B O 1
ATOM 1244 N N . LEU B 1 60 ? 0.761 17.703 0.011 1 88.81 60 LEU B N 1
ATOM 1245 C CA . LEU B 1 60 ? 0.545 18.766 -0.951 1 88.81 60 LEU B CA 1
ATOM 1246 C C . LEU B 1 60 ? -0.154 19.953 -0.294 1 88.81 60 LEU B C 1
ATOM 1248 O O . LEU B 1 60 ? 0.208 21.109 -0.539 1 88.81 60 LEU B O 1
ATOM 1252 N N . LYS B 1 61 ? -1.081 19.672 0.484 1 86.12 61 LYS B N 1
ATOM 1253 C CA . LYS B 1 61 ? -1.802 20.719 1.194 1 86.12 61 LYS B CA 1
ATOM 1254 C C . LYS B 1 61 ? -0.863 21.516 2.096 1 86.12 61 LYS B C 1
ATOM 1256 O O . LYS B 1 61 ? -0.912 22.75 2.115 1 86.12 61 LYS B O 1
ATOM 1261 N N . ILE B 1 62 ? -0.004 20.828 2.701 1 82.62 62 ILE B N 1
ATOM 1262 C CA . ILE B 1 62 ? 0.955 21.469 3.598 1 82.62 62 ILE B CA 1
ATOM 1263 C C . ILE B 1 62 ? 1.914 22.328 2.791 1 82.62 62 ILE B C 1
ATOM 1265 O O . ILE B 1 62 ? 2.184 23.484 3.162 1 82.62 62 ILE B O 1
ATOM 1269 N N . ALA B 1 63 ? 2.354 21.766 1.671 1 85.88 63 ALA B N 1
ATOM 1270 C CA . ALA B 1 63 ? 3.271 22.5 0.808 1 85.88 63 ALA B CA 1
ATOM 1271 C C . ALA B 1 63 ? 2.609 23.766 0.253 1 85.88 63 ALA B C 1
ATOM 1273 O O . ALA B 1 63 ? 3.225 24.828 0.216 1 85.88 63 ALA B O 1
ATOM 1274 N N . LEU B 1 64 ? 1.363 23.641 -0.086 1 87.81 64 LEU B N 1
ATOM 1275 C CA . LEU B 1 64 ? 0.615 24.781 -0.618 1 87.81 64 LEU B CA 1
ATOM 1276 C C . LEU B 1 64 ? 0.383 25.828 0.46 1 87.81 64 LEU B C 1
ATOM 1278 O O . LEU B 1 64 ? 0.498 27.031 0.198 1 87.81 64 LEU B O 1
ATOM 1282 N N . ASP B 1 65 ? 0.11 25.391 1.643 1 83.44 65 ASP B N 1
ATOM 1283 C CA . ASP B 1 65 ? -0.109 26.297 2.764 1 83.44 65 ASP B CA 1
ATOM 1284 C C . ASP B 1 65 ? 1.166 27.062 3.104 1 83.44 65 ASP B C 1
ATOM 1286 O O . ASP B 1 65 ? 1.118 28.266 3.379 1 83.44 65 ASP B O 1
ATOM 1290 N N . GLU B 1 66 ? 2.236 26.328 3.047 1 83.56 66 GLU B N 1
ATOM 1291 C CA . GLU B 1 66 ? 3.523 26.969 3.307 1 83.56 66 GLU B CA 1
ATOM 1292 C C . GLU B 1 66 ? 3.869 27.984 2.217 1 83.56 66 GLU B C 1
ATOM 1294 O O . GLU B 1 66 ? 4.402 29.047 2.508 1 83.56 66 GLU B O 1
ATOM 1299 N N . MET B 1 67 ? 3.518 27.609 1.043 1 86.69 67 MET B N 1
ATOM 1300 C CA . MET B 1 67 ? 3.75 28.516 -0.08 1 86.69 67 MET B CA 1
ATOM 1301 C C . MET B 1 67 ? 2.873 29.766 0.031 1 86.69 67 MET B C 1
ATOM 1303 O O . MET B 1 67 ? 3.32 30.875 -0.263 1 86.69 67 MET B O 1
ATOM 1307 N N . ARG B 1 68 ? 1.715 29.562 0.47 1 85.25 68 ARG B N 1
ATOM 1308 C CA . ARG B 1 68 ? 0.781 30.672 0.669 1 85.25 68 ARG B CA 1
ATOM 1309 C C . ARG B 1 68 ? 1.253 31.594 1.787 1 85.25 68 ARG B C 1
ATOM 1311 O O . ARG B 1 68 ? 1.229 32.812 1.641 1 85.25 68 ARG B O 1
ATOM 1318 N N . GLN B 1 69 ? 1.689 31.016 2.82 1 82 69 GLN B N 1
ATOM 1319 C CA . GLN B 1 69 ? 2.166 31.797 3.957 1 82 69 GLN B CA 1
ATOM 1320 C C . GLN B 1 69 ? 3.412 32.594 3.59 1 82 69 GLN B C 1
ATOM 1322 O O . GLN B 1 69 ? 3.529 33.781 3.951 1 82 69 GLN B O 1
ATOM 1327 N N . ARG B 1 70 ? 4.223 32.031 2.742 1 82.75 70 ARG B N 1
ATOM 1328 C CA . ARG B 1 70 ? 5.426 32.719 2.289 1 82.75 70 ARG B CA 1
ATOM 1329 C C . ARG B 1 70 ? 5.074 33.844 1.333 1 82.75 70 ARG B C 1
ATOM 1331 O O . ARG B 1 70 ? 5.699 34.906 1.369 1 82.75 70 ARG B O 1
ATOM 1338 N N . GLY B 1 71 ? 4.227 33.469 0.535 1 76.44 71 GLY B N 1
ATOM 1339 C CA . GLY B 1 71 ? 3.75 34.5 -0.364 1 76.44 71 GLY B CA 1
ATOM 1340 C C . GLY B 1 71 ? 3.137 35.688 0.362 1 76.44 71 GLY B C 1
ATOM 1341 O O . GLY B 1 71 ? 3.41 36.844 0.026 1 76.44 71 GLY B O 1
ATOM 1342 N N . GLU B 1 72 ? 2.355 35.438 1.4 1 76.62 72 GLU B N 1
ATOM 1343 C CA . GLU B 1 72 ? 1.733 36.5 2.195 1 76.62 72 GLU B CA 1
ATOM 1344 C C . GLU B 1 72 ? 2.781 37.312 2.947 1 76.62 72 GLU B C 1
ATOM 1346 O O . GLU B 1 72 ? 2.678 38.531 3.031 1 76.62 72 GLU B O 1
ATOM 1351 N N . GLU B 1 73 ? 3.699 36.594 3.42 1 72.19 73 GLU B N 1
ATOM 1352 C CA . GLU B 1 73 ? 4.762 37.281 4.141 1 72.19 73 GLU B CA 1
ATOM 1353 C C . GLU B 1 73 ? 5.602 38.156 3.195 1 72.19 73 GLU B C 1
ATOM 1355 O O . GLU B 1 73 ? 6 39.25 3.549 1 72.19 73 GLU B O 1
ATOM 1360 N N . ALA B 1 74 ? 5.766 37.656 1.987 1 77.88 74 ALA B N 1
ATOM 1361 C CA . ALA B 1 74 ? 6.523 38.406 0.985 1 77.88 74 ALA B CA 1
ATOM 1362 C C . ALA B 1 74 ? 5.703 39.562 0.443 1 77.88 74 ALA B C 1
ATOM 1364 O O . ALA B 1 74 ? 6.25 40.625 0.156 1 77.88 74 ALA B O 1
ATOM 1365 N N . GLY B 1 75 ? 4.492 39.312 0.152 1 68.81 75 GLY B N 1
ATOM 1366 C CA . GLY B 1 75 ? 3.625 40.406 -0.241 1 68.81 75 GLY B CA 1
ATOM 1367 C C . GLY B 1 75 ? 3.52 41.469 0.816 1 68.81 75 GLY B C 1
ATOM 1368 O O . GLY B 1 75 ? 3.438 42.656 0.491 1 68.81 75 GLY B O 1
ATOM 1369 N N . LEU B 1 76 ? 3.377 41.031 2.029 1 66 76 LEU B N 1
ATOM 1370 C CA . LEU B 1 76 ? 3.393 42.031 3.096 1 66 76 LEU B CA 1
ATOM 1371 C C . LEU B 1 76 ? 4.672 42.844 3.049 1 66 76 LEU B C 1
ATOM 1373 O O . LEU B 1 76 ? 4.633 44.062 3.213 1 66 76 LEU B O 1
ATOM 1377 N N . THR B 1 77 ? 5.621 42.156 2.717 1 64.75 77 THR B N 1
ATOM 1378 C CA . THR B 1 77 ? 6.902 42.875 2.652 1 64.75 77 THR B CA 1
ATOM 1379 C C . THR B 1 77 ? 6.961 43.781 1.426 1 64.75 77 THR B C 1
ATOM 1381 O O . THR B 1 77 ? 7.406 44.906 1.515 1 64.75 77 THR B O 1
ATOM 1384 N N . GLU B 1 78 ? 6.438 43.219 0.363 1 68.25 78 GLU B N 1
ATOM 1385 C CA . GLU B 1 78 ? 6.496 44.031 -0.837 1 68.25 78 GLU B CA 1
ATOM 1386 C C . GLU B 1 78 ? 5.484 45.188 -0.77 1 68.25 78 GLU B C 1
ATOM 1388 O O . GLU B 1 78 ? 5.785 46.312 -1.157 1 68.25 78 GLU B O 1
ATOM 1393 N N . GLU B 1 79 ? 4.336 44.812 -0.35 1 67.12 79 GLU B N 1
ATOM 1394 C CA . GLU B 1 79 ? 3.32 45.844 -0.203 1 67.12 79 GLU B CA 1
ATOM 1395 C C . GLU B 1 79 ? 3.701 46.844 0.892 1 67.12 79 GLU B C 1
ATOM 1397 O O . GLU B 1 79 ? 3.482 48.031 0.75 1 67.12 79 GLU B O 1
ATOM 1402 N N . ASP B 1 80 ? 4.227 46.344 1.965 1 66.31 80 ASP B N 1
ATOM 1403 C CA . ASP B 1 80 ? 4.684 47.219 3.035 1 66.31 80 ASP B CA 1
ATOM 1404 C C . ASP B 1 80 ? 5.797 48.125 2.549 1 66.31 80 ASP B C 1
ATOM 1406 O O . ASP B 1 80 ? 5.84 49.312 2.918 1 66.31 80 ASP B O 1
ATOM 1410 N N . VAL B 1 81 ? 6.613 47.625 1.673 1 73.31 81 VAL B N 1
ATOM 1411 C CA . VAL B 1 81 ? 7.695 48.406 1.107 1 73.31 81 VAL B CA 1
ATOM 1412 C C . VAL B 1 81 ? 7.125 49.469 0.165 1 73.31 81 VAL B C 1
ATOM 1414 O O . VAL B 1 81 ? 7.527 50.625 0.212 1 73.31 81 VAL B O 1
ATOM 1417 N N . LEU B 1 82 ? 6.191 49.156 -0.536 1 71.81 82 LEU B N 1
ATOM 1418 C CA . LEU B 1 82 ? 5.602 50.094 -1.487 1 71.81 82 LEU B CA 1
ATOM 1419 C C . LEU B 1 82 ? 4.848 51.188 -0.762 1 71.81 82 LEU B C 1
ATOM 1421 O O . LEU B 1 82 ? 4.906 52.344 -1.163 1 71.81 82 LEU B O 1
ATOM 1425 N N . LYS B 1 83 ? 4.262 50.781 0.311 1 68.88 83 LYS B N 1
ATOM 1426 C CA . LYS B 1 83 ? 3.537 51.75 1.115 1 68.88 83 LYS B CA 1
ATOM 1427 C C . LYS B 1 83 ? 4.496 52.75 1.75 1 68.88 83 LYS B C 1
ATOM 1429 O O . LYS B 1 83 ? 4.191 53.969 1.826 1 68.88 83 LYS B O 1
ATOM 1434 N N . GLU B 1 84 ? 5.566 52.312 2.121 1 65.94 84 GLU B N 1
ATOM 1435 C CA . GLU B 1 84 ? 6.578 53.188 2.699 1 65.94 84 GLU B CA 1
ATOM 1436 C C . GLU B 1 84 ? 7.156 54.156 1.646 1 65.94 84 GLU B C 1
ATOM 1438 O O . GLU B 1 84 ? 7.41 55.312 1.929 1 65.94 84 GLU B O 1
ATOM 1443 N N . ILE B 1 85 ? 7.332 53.688 0.487 1 74.31 85 ILE B N 1
ATOM 1444 C CA . ILE B 1 85 ? 7.84 54.531 -0.604 1 74.31 85 ILE B CA 1
ATOM 1445 C C . ILE B 1 85 ? 6.832 55.625 -0.932 1 74.31 85 ILE B C 1
ATOM 1447 O O . ILE B 1 85 ? 7.207 56.781 -1.117 1 74.31 85 ILE B O 1
ATOM 1451 N N . GLU B 1 86 ? 5.602 55.281 -0.855 1 71.19 86 GLU B N 1
ATOM 1452 C CA . GLU B 1 86 ? 4.559 56.25 -1.171 1 71.19 86 GLU B CA 1
ATOM 1453 C C . GLU B 1 86 ? 4.434 57.312 -0.072 1 71.19 86 GLU B C 1
ATOM 1455 O O . GLU B 1 86 ? 4.215 58.5 -0.356 1 71.19 86 GLU B O 1
ATOM 1460 N N . GLU B 1 87 ? 4.699 57.031 1.101 1 62.69 87 GLU B N 1
ATOM 1461 C CA . GLU B 1 87 ? 4.637 57.938 2.229 1 62.69 87 GLU B CA 1
ATOM 1462 C C . GLU B 1 87 ? 5.793 58.938 2.189 1 62.69 87 GLU B C 1
ATOM 1464 O O . GLU B 1 87 ? 5.613 60.125 2.508 1 62.69 87 GLU B O 1
ATOM 1469 N N . VAL B 1 88 ? 6.844 58.469 1.741 1 69.94 88 VAL B N 1
ATOM 1470 C CA . VAL B 1 88 ? 8.023 59.312 1.647 1 69.94 88 VAL B CA 1
ATOM 1471 C C . VAL B 1 88 ? 7.828 60.344 0.525 1 69.94 88 VAL B C 1
ATOM 1473 O O . VAL B 1 88 ? 8.211 61.5 0.661 1 69.94 88 VAL B O 1
ATOM 1476 N N . ARG B 1 89 ? 7.215 59.938 -0.449 1 69.62 89 ARG B N 1
ATOM 1477 C CA . ARG B 1 89 ? 7.008 60.844 -1.574 1 69.62 89 ARG B CA 1
ATOM 1478 C C . ARG B 1 89 ? 6.016 61.938 -1.214 1 69.62 89 ARG B C 1
ATOM 1480 O O . ARG B 1 89 ? 6.184 63.094 -1.623 1 69.62 89 ARG B O 1
ATOM 1487 N N . LYS B 1 90 ? 5.195 61.75 -0.377 1 66.88 90 LYS B N 1
ATOM 1488 C CA . LYS B 1 90 ? 4.199 62.719 0.043 1 66.88 90 LYS B CA 1
ATOM 1489 C C . LYS B 1 90 ? 4.801 63.75 1.012 1 66.88 90 LYS B C 1
ATOM 1491 O O . LYS B 1 90 ? 4.402 64.938 1.027 1 66.88 90 LYS B O 1
ATOM 1496 N N . CYS B 1 91 ? 5.648 63.344 1.777 1 61.38 91 CYS B N 1
ATOM 1497 C CA . CYS B 1 91 ? 6.262 64.25 2.713 1 61.38 91 CYS B CA 1
ATOM 1498 C C . CYS B 1 91 ? 7.312 65.125 2.018 1 61.38 91 CYS B C 1
ATOM 1500 O O . CYS B 1 91 ? 7.703 66.188 2.529 1 61.38 91 CYS B O 1
ATOM 1502 N N . GLY B 1 92 ? 7.91 64.5 1.12 1 59.38 92 GLY B N 1
ATOM 1503 C CA . GLY B 1 92 ? 8.93 65.25 0.444 1 59.38 92 GLY B CA 1
ATOM 1504 C C . GLY B 1 92 ? 8.359 66.375 -0.466 1 59.38 92 GLY B C 1
ATOM 1505 O O . GLY B 1 92 ? 9.102 67.062 -1.119 1 59.38 92 GLY B O 1
ATOM 1506 N N . ARG B 1 93 ? 7.008 66.312 -0.53 1 51.03 93 ARG B N 1
ATOM 1507 C CA . ARG B 1 93 ? 6.477 67.562 -1.087 1 51.03 93 ARG B CA 1
ATOM 1508 C C . ARG B 1 93 ? 6.082 68.5 0.019 1 51.03 93 ARG B C 1
ATOM 1510 O O . ARG B 1 93 ? 5.68 68.125 1.107 1 51.03 93 ARG B O 1
#

pLDDT: mean 88.21, std 12.47, range [50.66, 98.88]

Sequence (186 aa):
MERIIGVDQLRPRLGEYVERAEGGEVWIIALRSKPRGVLIGYSRYEELKRLAERAKQLELKIALDEMRQRGEEAGLTEEDVLKEIEEVRKCGRMERIIGVDQLRPRLGEYVERAEGGEVWIIALRSKPRGVLIGYSRYEELKRLAERAKQLELKIALDEMRQRGEEAGLTEEDVLKEIEEVRKCGR

Secondary structure (DSSP, 8-state):
-EEEEEHHHHGGGHHHHHHHHHTT-EEEEEETTEEEEEEEEHHHHHHHHHHHHHHHHHHHHHHHHHHHHHHHHHHHHHHHHHHHHHHHHHH--/-EEEEEHHHHGGGHHHHHHHHHTT-EEEEEETTEEEEEEEEHHHHHHHHHHHHHHHHHHHHHHHHHHHHHHHHHHHHHHHHHHHHHHHHHHT-